Protein AF-A0A3D3SWW5-F1 (afdb_monomer)

Nearest PDB structures (foldseek):
  6lfn-assembly1_B  TM=5.064E-01  e=4.918E-03  Landoltia punctata
  3tml-assembly2_A  TM=5.026E-01  e=3.805E-01  Burkholderia cenocepacia J2315
  3tml-assembly1_B  TM=3.892E-01  e=3.150E-01  Burkholderia cenocepacia J2315
  6mdy-assembly1_C  TM=3.440E-01  e=1.183E+00  Legionella pneumophila subsp. pneumophila str. Philadelphia 1
  6mdy-assembly1_B  TM=3.380E-01  e=1.183E+00  Legionella pneumophila subsp. pneumophila str. Philadelphia 1

Structure (mmCIF, N/CA/C/O backbone):
data_AF-A0A3D3SWW5-F1
#
_entry.id   AF-A0A3D3SWW5-F1
#
loop_
_atom_site.group_PDB
_atom_site.id
_atom_site.type_symbol
_atom_site.label_atom_id
_atom_site.label_alt_id
_atom_site.label_comp_id
_atom_site.label_asym_id
_atom_site.label_entity_id
_atom_site.label_seq_id
_atom_site.pdbx_PDB_ins_code
_atom_site.Cartn_x
_atom_site.Cartn_y
_atom_site.Cartn_z
_atom_site.occupancy
_atom_site.B_iso_or_equiv
_atom_site.auth_seq_id
_atom_site.auth_comp_id
_atom_site.auth_asym_id
_atom_site.auth_atom_id
_atom_site.pdbx_PDB_model_num
ATOM 1 N N . MET A 1 1 ? -35.417 1.350 24.828 1.00 40.00 1 MET A N 1
ATOM 2 C CA . MET A 1 1 ? -34.754 0.360 23.954 1.00 40.00 1 MET A CA 1
ATOM 3 C C . MET A 1 1 ? -35.122 0.712 22.522 1.00 40.00 1 MET A C 1
ATOM 5 O O . MET A 1 1 ? -36.227 0.400 22.103 1.00 40.00 1 MET A O 1
ATOM 9 N N . GLY A 1 2 ? -34.284 1.490 21.835 1.00 39.94 2 GLY A N 1
ATOM 10 C CA . GLY A 1 2 ? -34.485 1.784 20.411 1.00 39.94 2 GLY A CA 1
ATOM 11 C C . GLY A 1 2 ? -33.914 0.637 19.573 1.00 39.94 2 GLY A C 1
ATOM 12 O O . GLY A 1 2 ? -32.873 0.103 19.964 1.00 39.94 2 GLY A O 1
ATOM 13 N N . PRO A 1 3 ? -34.569 0.210 18.483 1.00 42.53 3 PRO A N 1
ATOM 14 C CA . PRO A 1 3 ? -34.030 -0.848 17.645 1.00 42.53 3 PRO A CA 1
ATOM 15 C C . PRO A 1 3 ? -32.796 -0.330 16.899 1.00 42.53 3 PRO A C 1
ATOM 17 O O . PRO A 1 3 ? -32.800 0.768 16.341 1.00 42.53 3 PRO A O 1
ATOM 20 N N . ALA A 1 4 ? -31.730 -1.126 16.932 1.00 39.00 4 ALA A N 1
ATOM 21 C CA . ALA A 1 4 ? -30.516 -0.895 16.168 1.00 39.00 4 ALA A CA 1
ATOM 22 C C . ALA A 1 4 ? -30.825 -0.924 14.662 1.00 39.00 4 ALA A C 1
ATOM 24 O O . ALA A 1 4 ? -31.557 -1.786 14.178 1.00 39.00 4 ALA A O 1
ATOM 25 N N . SER A 1 5 ? -30.261 0.043 13.943 1.00 34.81 5 SER A N 1
ATOM 26 C CA . SER A 1 5 ? -30.364 0.193 12.492 1.00 34.81 5 SER A CA 1
ATOM 27 C C . SER A 1 5 ? -29.671 -0.977 11.769 1.00 34.81 5 SER A C 1
ATOM 29 O O . SER A 1 5 ? -28.502 -1.236 12.068 1.00 34.81 5 SER A O 1
ATOM 31 N N . PRO A 1 6 ? -30.315 -1.678 10.816 1.00 43.16 6 PRO A N 1
ATOM 32 C CA . PRO A 1 6 ? -29.655 -2.679 9.993 1.00 43.16 6 PRO A CA 1
ATOM 33 C C . PRO A 1 6 ? -29.254 -2.041 8.658 1.00 43.16 6 PRO A C 1
ATOM 35 O O . PRO A 1 6 ? -30.085 -1.866 7.772 1.00 43.16 6 PRO A O 1
ATOM 38 N N . ALA A 1 7 ? -27.985 -1.674 8.498 1.00 38.72 7 ALA A N 1
ATOM 39 C CA . ALA A 1 7 ? -27.478 -1.196 7.211 1.00 38.72 7 ALA A CA 1
ATOM 40 C C . ALA A 1 7 ? -26.009 -1.577 7.007 1.00 38.72 7 ALA A C 1
ATOM 42 O O . ALA A 1 7 ? -25.158 -0.712 6.880 1.00 38.72 7 ALA A O 1
ATOM 43 N N . HIS A 1 8 ? -25.711 -2.876 6.992 1.00 40.69 8 HIS A N 1
ATOM 44 C CA . HIS A 1 8 ? -24.477 -3.412 6.403 1.00 40.69 8 HIS A CA 1
ATOM 45 C C . HIS A 1 8 ? -24.695 -4.867 5.964 1.00 40.69 8 HIS A C 1
ATOM 47 O O . HIS A 1 8 ? -23.977 -5.766 6.385 1.00 40.69 8 HIS A O 1
ATOM 53 N N . GLN A 1 9 ? -25.712 -5.121 5.139 1.00 37.72 9 GLN A N 1
ATOM 54 C CA . GLN A 1 9 ? -25.845 -6.401 4.442 1.00 37.72 9 GLN A CA 1
ATOM 55 C C . GLN A 1 9 ? -26.222 -6.169 2.975 1.00 37.72 9 GLN A C 1
ATOM 57 O O . GLN A 1 9 ? -27.156 -5.436 2.669 1.00 37.72 9 GLN A O 1
ATOM 62 N N . ASP A 1 10 ? -25.427 -6.811 2.119 1.00 42.28 10 ASP A N 1
ATOM 63 C CA . ASP A 1 10 ? -25.609 -7.078 0.692 1.00 42.28 10 ASP A CA 1
ATOM 64 C C . ASP A 1 10 ? -25.567 -5.915 -0.309 1.00 42.28 10 ASP A C 1
ATOM 66 O O . ASP A 1 10 ? -26.578 -5.403 -0.779 1.00 42.28 10 ASP A O 1
ATOM 70 N N . MET A 1 11 ? -24.345 -5.613 -0.770 1.00 35.59 11 MET A N 1
ATOM 71 C CA . MET A 1 11 ? -24.090 -4.880 -2.024 1.00 35.59 11 MET A CA 1
ATOM 72 C C . MET A 1 11 ? -23.221 -5.666 -3.031 1.00 35.59 11 MET A C 1
ATOM 74 O O . MET A 1 11 ? -22.794 -5.123 -4.046 1.00 35.59 11 MET A O 1
ATOM 78 N N . HIS A 1 12 ? -22.961 -6.958 -2.795 1.00 38.88 12 HIS A N 1
ATOM 79 C CA . HIS A 1 12 ? -22.055 -7.781 -3.617 1.00 38.88 12 HIS A CA 1
ATOM 80 C C . HIS A 1 12 ? -22.701 -8.446 -4.848 1.00 38.88 12 HIS A C 1
ATOM 82 O O . HIS A 1 12 ? -22.186 -9.442 -5.353 1.00 38.88 12 HIS A O 1
ATOM 88 N N . GLN A 1 13 ? -23.795 -7.904 -5.383 1.00 34.44 13 GLN A N 1
ATOM 89 C CA . GLN A 1 13 ? -24.379 -8.402 -6.632 1.00 34.44 13 GLN A CA 1
ATOM 90 C C . GLN A 1 13 ? -23.955 -7.511 -7.810 1.00 34.44 13 GLN A C 1
ATOM 92 O O . GLN A 1 13 ? -24.542 -6.465 -8.062 1.00 34.44 13 GLN A O 1
ATOM 97 N N . GLY A 1 14 ? -22.899 -7.936 -8.522 1.00 38.03 14 GLY A N 1
ATOM 98 C CA . GLY A 1 14 ? -22.507 -7.407 -9.842 1.00 38.03 14 GLY A CA 1
ATOM 99 C C . GLY A 1 14 ? -21.192 -6.615 -9.932 1.00 38.03 14 GLY A C 1
ATOM 100 O O . GLY A 1 14 ? -20.853 -6.127 -11.009 1.00 38.03 14 GLY A O 1
ATOM 101 N N . LEU A 1 15 ? -20.430 -6.473 -8.844 1.00 47.97 15 LEU A N 1
ATOM 102 C CA . LEU A 1 15 ? -19.232 -5.624 -8.822 1.00 47.97 15 LEU A CA 1
ATOM 103 C C . LEU A 1 15 ? -18.035 -6.282 -9.532 1.00 47.97 15 LEU A C 1
ATOM 105 O O . LEU A 1 15 ? -17.547 -7.340 -9.138 1.00 47.97 15 LEU A O 1
ATOM 109 N N . LYS A 1 16 ? -17.527 -5.612 -10.572 1.00 72.88 16 LYS A N 1
ATOM 110 C CA . LYS A 1 16 ? -16.227 -5.895 -11.200 1.00 72.88 16 LYS A CA 1
ATOM 111 C C . LYS A 1 16 ? -15.137 -5.880 -10.115 1.00 72.88 16 LYS A C 1
ATOM 113 O O . LYS A 1 16 ? -15.114 -4.947 -9.320 1.00 72.88 16 LYS A O 1
ATOM 118 N N . ALA A 1 17 ? -14.237 -6.871 -10.109 1.00 84.81 17 ALA A N 1
ATOM 119 C CA . ALA A 1 17 ? -13.145 -7.007 -9.129 1.00 84.81 17 ALA A CA 1
ATOM 120 C C . ALA A 1 17 ? -12.472 -5.655 -8.804 1.00 84.81 17 ALA A C 1
ATOM 122 O O . ALA A 1 17 ? -12.085 -4.966 -9.763 1.00 84.81 17 ALA A O 1
ATOM 123 N N . PRO A 1 18 ? -12.340 -5.264 -7.518 1.00 92.06 18 PRO A N 1
ATOM 124 C CA . PRO A 1 18 ? -11.814 -3.953 -7.153 1.00 92.06 18 PRO A CA 1
ATOM 125 C C . PRO A 1 18 ? -10.358 -3.819 -7.596 1.00 92.06 18 PRO A C 1
ATOM 127 O O . PRO A 1 18 ? -9.579 -4.766 -7.467 1.00 92.06 18 PRO A O 1
ATOM 130 N N . LEU A 1 19 ? -9.995 -2.653 -8.124 1.00 92.75 19 LEU A N 1
ATOM 131 C CA . LEU A 1 19 ? -8.623 -2.308 -8.468 1.00 92.75 19 LEU A CA 1
ATOM 132 C C . LEU A 1 19 ? -7.952 -1.625 -7.274 1.00 92.75 19 LEU A C 1
ATOM 134 O O . LEU A 1 19 ? -8.283 -0.491 -6.924 1.00 92.75 19 LEU A O 1
ATOM 138 N N . VAL A 1 20 ? -6.978 -2.313 -6.684 1.00 96.12 20 VAL A N 1
ATOM 139 C CA . VAL A 1 20 ? -6.147 -1.810 -5.589 1.00 96.12 20 VAL A CA 1
ATOM 140 C C . VAL A 1 20 ? -4.765 -1.451 -6.120 1.00 96.12 20 VAL A C 1
ATOM 142 O O . VAL A 1 20 ? -4.066 -2.281 -6.706 1.00 96.12 20 VAL A O 1
ATOM 145 N N . LEU A 1 21 ? -4.354 -0.214 -5.884 1.00 96.38 21 LEU A N 1
ATOM 146 C CA . LEU A 1 21 ? -2.991 0.240 -6.111 1.00 96.38 21 LEU A CA 1
ATOM 147 C C . LEU A 1 21 ? -2.223 0.163 -4.792 1.00 96.38 21 LEU A C 1
ATOM 149 O O . LEU A 1 21 ? -2.722 0.611 -3.763 1.00 96.38 21 LEU A O 1
ATOM 153 N N . ILE A 1 22 ? -1.013 -0.383 -4.818 1.00 97.25 22 ILE A N 1
ATOM 154 C CA . ILE A 1 22 ? -0.090 -0.371 -3.680 1.00 97.25 22 ILE A CA 1
ATOM 155 C C . ILE A 1 22 ? 1.125 0.430 -4.104 1.00 97.25 22 ILE A C 1
ATOM 157 O O . ILE A 1 22 ? 1.912 -0.035 -4.920 1.00 97.25 22 ILE A O 1
ATOM 161 N N . ALA A 1 23 ? 1.284 1.631 -3.574 1.00 97.19 23 ALA A N 1
ATOM 162 C CA . ALA A 1 23 ? 2.508 2.378 -3.768 1.00 97.19 23 ALA A CA 1
ATOM 163 C C . ALA A 1 23 ? 3.576 1.869 -2.804 1.00 97.19 23 ALA A C 1
ATOM 165 O O . ALA A 1 23 ? 3.351 1.765 -1.599 1.00 97.19 23 ALA A O 1
ATOM 166 N N . CYS A 1 24 ? 4.729 1.528 -3.361 1.00 96.19 24 CYS A N 1
ATOM 167 C CA . CYS A 1 24 ? 5.828 0.901 -2.661 1.00 96.19 24 CYS A CA 1
ATOM 168 C C . CYS A 1 24 ? 7.119 1.635 -3.003 1.00 96.19 24 CYS A C 1
ATOM 170 O O . CYS A 1 24 ? 7.536 1.696 -4.160 1.00 96.19 24 CYS A O 1
ATOM 172 N N . ARG A 1 25 ? 7.789 2.126 -1.969 1.00 92.75 25 ARG A N 1
ATOM 173 C CA . ARG A 1 25 ? 9.173 2.579 -2.039 1.00 92.75 25 ARG A CA 1
ATOM 174 C C . ARG A 1 25 ? 9.989 1.703 -1.109 1.00 92.75 25 ARG A C 1
ATOM 176 O O . ARG A 1 25 ? 9.526 1.372 -0.026 1.00 92.75 25 ARG A O 1
ATOM 183 N N . SER A 1 26 ? 11.180 1.318 -1.542 1.00 86.06 26 SER A N 1
ATOM 184 C CA . SER A 1 26 ? 12.104 0.554 -0.709 1.00 86.06 26 SER A CA 1
ATOM 185 C C . SER A 1 26 ? 13.223 1.484 -0.262 1.00 86.06 26 SER A C 1
ATOM 187 O O . SER A 1 26 ? 13.909 2.050 -1.110 1.00 86.06 26 SER A O 1
ATOM 189 N N . VAL A 1 27 ? 13.414 1.655 1.049 1.00 77.75 27 VAL A N 1
ATOM 190 C CA . VAL A 1 27 ? 14.547 2.443 1.564 1.00 77.75 27 VAL A CA 1
ATOM 191 C C . VAL A 1 27 ? 15.800 1.569 1.571 1.00 77.75 27 VAL A C 1
ATOM 193 O O . VAL A 1 27 ? 16.690 1.806 0.756 1.00 77.75 27 VAL A O 1
ATOM 196 N N . ASP A 1 28 ? 15.815 0.477 2.347 1.00 69.69 28 ASP A N 1
ATOM 197 C CA . ASP A 1 28 ? 16.920 -0.492 2.377 1.00 69.69 28 ASP A CA 1
ATOM 198 C C . ASP A 1 28 ? 16.444 -1.949 2.510 1.00 69.69 28 ASP A C 1
ATOM 200 O O . ASP A 1 28 ? 15.464 -2.257 3.188 1.00 69.69 28 ASP A O 1
ATOM 204 N N . PHE A 1 29 ? 17.166 -2.859 1.845 1.00 85.69 29 PHE A N 1
ATOM 205 C CA . PHE A 1 29 ? 16.855 -4.293 1.734 1.00 85.69 29 PHE A CA 1
ATOM 206 C C . PHE A 1 29 ? 15.447 -4.595 1.182 1.00 85.69 29 PHE A C 1
ATOM 208 O O . PHE A 1 29 ? 14.791 -3.758 0.576 1.00 85.69 29 PHE A O 1
ATOM 215 N N . PHE A 1 30 ? 14.990 -5.836 1.345 1.00 90.00 30 PHE A N 1
ATOM 216 C CA . PHE A 1 30 ? 13.771 -6.355 0.720 1.00 90.00 30 PHE A CA 1
ATOM 217 C C . PHE A 1 30 ? 12.495 -6.107 1.535 1.00 90.00 30 PHE A C 1
ATOM 219 O O . PHE A 1 30 ? 11.419 -6.436 1.049 1.00 90.00 30 PHE A O 1
ATOM 226 N N . GLY A 1 31 ? 12.599 -5.593 2.767 1.00 91.25 31 GLY A N 1
ATOM 227 C CA . GLY A 1 31 ? 11.515 -5.595 3.759 1.00 91.25 31 GLY A CA 1
ATOM 228 C C . GLY A 1 31 ? 10.218 -4.979 3.240 1.00 91.25 31 GLY A C 1
ATOM 229 O O . GLY A 1 31 ? 9.211 -5.676 3.113 1.00 91.25 31 GLY A O 1
ATOM 230 N N . ASP A 1 32 ? 10.271 -3.705 2.864 1.00 94.19 32 ASP A N 1
ATOM 231 C CA . ASP A 1 32 ? 9.105 -2.937 2.416 1.00 94.19 32 ASP A CA 1
ATOM 232 C C . ASP A 1 32 ? 8.449 -3.565 1.180 1.00 94.19 32 ASP A C 1
ATOM 234 O O . ASP A 1 32 ? 7.237 -3.807 1.141 1.00 94.19 32 ASP A O 1
ATOM 238 N N . ALA A 1 33 ? 9.276 -3.921 0.192 1.00 94.56 33 ALA A N 1
ATOM 239 C CA . ALA A 1 33 ? 8.838 -4.588 -1.028 1.00 94.56 33 ALA A CA 1
ATOM 240 C C . ALA A 1 33 ? 8.204 -5.958 -0.735 1.00 94.56 33 ALA A C 1
ATOM 242 O O . ALA A 1 33 ? 7.196 -6.319 -1.343 1.00 94.56 33 ALA A O 1
ATOM 243 N N . ALA A 1 34 ? 8.751 -6.719 0.216 1.00 93.75 34 ALA A N 1
ATOM 244 C CA . ALA A 1 34 ? 8.245 -8.035 0.591 1.00 93.75 34 ALA A CA 1
ATOM 245 C C . ALA A 1 34 ? 6.896 -7.939 1.314 1.00 93.75 34 ALA A C 1
ATOM 247 O O . ALA A 1 34 ? 6.013 -8.767 1.070 1.00 93.75 34 ALA A O 1
ATOM 248 N N . VAL A 1 35 ? 6.709 -6.926 2.169 1.00 94.88 35 VAL A N 1
ATOM 249 C CA . VAL A 1 35 ? 5.412 -6.655 2.803 1.00 94.88 35 VAL A CA 1
ATOM 250 C C . VAL A 1 35 ? 4.376 -6.283 1.745 1.00 94.88 35 VAL A C 1
ATOM 252 O O . VAL A 1 35 ? 3.306 -6.894 1.712 1.00 94.88 35 VAL A O 1
ATOM 255 N N . CYS A 1 36 ? 4.706 -5.361 0.835 1.00 95.56 36 CYS A N 1
ATOM 256 C CA . CYS A 1 36 ? 3.812 -4.954 -0.251 1.00 95.56 36 CYS A CA 1
ATOM 257 C C . CYS A 1 36 ? 3.430 -6.134 -1.152 1.00 95.56 36 CYS A C 1
ATOM 259 O O . CYS A 1 36 ? 2.255 -6.318 -1.464 1.00 95.56 36 CYS A O 1
ATOM 261 N N . LEU A 1 37 ? 4.397 -6.984 -1.512 1.00 94.31 37 LEU A N 1
ATOM 262 C CA . LEU A 1 37 ? 4.159 -8.194 -2.298 1.00 94.31 37 LEU A CA 1
ATOM 263 C C . LEU A 1 37 ? 3.224 -9.173 -1.582 1.00 94.31 37 LEU A C 1
ATOM 265 O O . LEU A 1 37 ? 2.276 -9.684 -2.180 1.00 94.31 37 LEU A O 1
ATOM 269 N N . ARG A 1 38 ? 3.461 -9.430 -0.292 1.00 94.44 38 ARG A N 1
ATOM 270 C CA . ARG A 1 38 ? 2.627 -10.352 0.487 1.00 94.44 38 ARG A CA 1
ATOM 271 C C . ARG A 1 38 ? 1.202 -9.826 0.646 1.00 94.44 38 ARG A C 1
ATOM 273 O O . ARG A 1 38 ? 0.250 -10.597 0.527 1.00 94.44 38 ARG A O 1
ATOM 280 N N . LEU A 1 39 ? 1.054 -8.524 0.884 1.00 95.19 39 LEU A N 1
ATOM 281 C CA . LEU A 1 39 ? -0.245 -7.860 0.926 1.00 95.19 39 LEU A CA 1
ATOM 282 C C . LEU A 1 39 ? -0.967 -7.990 -0.420 1.00 95.19 39 LEU A C 1
ATOM 284 O O . LEU A 1 39 ? -2.125 -8.404 -0.458 1.00 95.19 39 LEU A O 1
ATOM 288 N N . ALA A 1 40 ? -0.260 -7.728 -1.521 1.00 94.62 40 ALA A N 1
ATOM 289 C CA . ALA A 1 40 ? -0.793 -7.838 -2.872 1.00 94.62 40 ALA A CA 1
ATOM 290 C C . ALA A 1 40 ? -1.324 -9.245 -3.176 1.00 94.62 40 ALA A C 1
ATOM 292 O O . ALA A 1 40 ? -2.459 -9.402 -3.622 1.00 94.62 40 ALA A O 1
ATOM 293 N N . GLN A 1 41 ? -0.542 -10.281 -2.867 1.00 92.31 41 GLN A N 1
ATOM 294 C CA . GLN A 1 41 ? -0.952 -11.676 -3.037 1.00 92.31 41 GLN A CA 1
ATOM 295 C C . GLN A 1 41 ? -2.192 -12.017 -2.198 1.00 92.31 41 GLN A C 1
ATOM 297 O O . GLN A 1 41 ? -3.105 -12.686 -2.683 1.00 92.31 41 GLN A O 1
ATOM 302 N N . GLY A 1 42 ? -2.258 -11.532 -0.954 1.00 92.00 42 GLY A N 1
ATOM 303 C CA . GLY A 1 42 ? -3.413 -11.732 -0.079 1.00 92.00 42 GLY A CA 1
ATOM 304 C C . GLY A 1 42 ? -4.694 -11.063 -0.589 1.00 92.00 42 GLY A C 1
ATOM 305 O O . GLY A 1 42 ? -5.780 -11.624 -0.420 1.00 92.00 42 GLY A O 1
ATOM 306 N N . LEU A 1 43 ? -4.579 -9.894 -1.220 1.00 93.88 43 LEU A N 1
ATOM 307 C CA . LEU A 1 43 ? -5.697 -9.182 -1.844 1.00 93.88 43 LEU A CA 1
ATOM 308 C C . LEU A 1 43 ? -6.155 -9.864 -3.139 1.00 93.88 43 LEU A C 1
ATOM 310 O O . LEU A 1 43 ? -7.355 -10.046 -3.340 1.00 93.88 43 LEU A O 1
ATOM 314 N N . VAL A 1 44 ? -5.220 -10.325 -3.975 1.00 92.31 44 VAL A N 1
ATOM 315 C CA . VAL A 1 44 ? -5.538 -11.119 -5.174 1.00 92.31 44 VAL A CA 1
ATOM 316 C C . VAL A 1 44 ? -6.260 -12.412 -4.813 1.00 92.31 44 VAL A C 1
ATOM 318 O O . VAL A 1 44 ? -7.270 -12.742 -5.428 1.00 92.31 44 VAL A O 1
ATOM 321 N N . ALA A 1 45 ? -5.815 -13.107 -3.763 1.00 89.56 45 ALA A N 1
ATOM 322 C CA . ALA A 1 45 ? -6.492 -14.302 -3.260 1.00 89.56 45 ALA A CA 1
ATOM 323 C C . ALA A 1 45 ? -7.937 -14.032 -2.786 1.00 89.56 45 ALA A C 1
ATOM 325 O O . ALA A 1 45 ? -8.729 -14.963 -2.678 1.00 89.56 45 ALA A O 1
ATOM 326 N N . ARG A 1 46 ? -8.289 -12.767 -2.518 1.00 91.12 46 ARG A N 1
ATOM 327 C CA . ARG A 1 46 ? -9.641 -12.305 -2.158 1.00 91.12 46 ARG A CA 1
ATOM 328 C C . ARG A 1 46 ? -10.404 -11.693 -3.340 1.00 91.12 46 ARG A C 1
ATOM 330 O O . ARG A 1 46 ? -11.464 -11.111 -3.141 1.00 91.12 46 ARG A O 1
ATOM 337 N N . GLY A 1 47 ? -9.888 -11.832 -4.561 1.00 91.19 47 GLY A N 1
ATOM 338 C CA . GLY A 1 47 ? -10.561 -11.411 -5.790 1.00 91.19 47 GLY A CA 1
ATOM 339 C C . GLY A 1 47 ? -10.294 -9.969 -6.221 1.00 91.19 47 GLY A C 1
ATOM 340 O O . GLY A 1 47 ? -10.979 -9.483 -7.118 1.00 91.19 47 GLY A O 1
ATOM 341 N N . ALA A 1 48 ? -9.321 -9.274 -5.624 1.00 92.62 48 ALA A N 1
ATOM 342 C CA . ALA A 1 48 ? -8.904 -7.955 -6.097 1.00 92.62 48 ALA A CA 1
ATOM 343 C C . ALA A 1 48 ? -7.981 -8.051 -7.325 1.00 92.62 48 ALA A C 1
ATOM 345 O O . ALA A 1 48 ? -7.220 -9.006 -7.484 1.00 92.62 48 ALA A O 1
ATOM 346 N N . GLN A 1 49 ? -8.000 -7.018 -8.165 1.00 92.06 49 GLN A N 1
ATOM 347 C CA . GLN A 1 49 ? -6.921 -6.735 -9.110 1.00 92.06 49 GLN A CA 1
ATOM 348 C C . GLN A 1 49 ? -5.928 -5.808 -8.416 1.00 92.06 49 GLN A C 1
ATOM 350 O O . GLN A 1 49 ? -6.320 -4.758 -7.917 1.00 92.06 49 GLN A O 1
ATOM 355 N N . VAL A 1 50 ? -4.652 -6.177 -8.374 1.00 93.19 50 VAL A N 1
ATOM 356 C CA . VAL A 1 50 ? -3.629 -5.428 -7.641 1.00 93.19 50 VAL A CA 1
ATOM 357 C C . VAL A 1 50 ? -2.523 -4.958 -8.570 1.00 93.19 50 VAL A C 1
ATOM 359 O O . VAL A 1 50 ? -2.016 -5.716 -9.401 1.00 93.19 50 VAL A O 1
ATOM 362 N N . ARG A 1 51 ? -2.128 -3.696 -8.423 1.00 92.94 51 ARG A N 1
ATOM 363 C CA . ARG A 1 51 ? -0.974 -3.117 -9.112 1.00 92.94 51 ARG A CA 1
ATOM 364 C C . ARG A 1 51 ? -0.043 -2.503 -8.085 1.00 92.94 51 ARG A C 1
ATOM 366 O O . ARG A 1 51 ? -0.473 -1.652 -7.312 1.00 92.94 51 ARG A O 1
ATOM 373 N N . ILE A 1 52 ? 1.213 -2.939 -8.065 1.00 94.88 52 ILE A N 1
ATOM 374 C CA . ILE A 1 52 ? 2.227 -2.313 -7.214 1.00 94.88 52 ILE A CA 1
ATOM 375 C C . ILE A 1 52 ? 2.906 -1.208 -8.018 1.00 94.88 52 ILE A C 1
ATOM 377 O O . ILE A 1 52 ? 3.496 -1.485 -9.059 1.00 94.88 52 ILE A O 1
ATOM 381 N N . LEU A 1 53 ? 2.806 0.030 -7.543 1.00 94.69 53 LEU A N 1
ATOM 382 C CA . LEU A 1 53 ? 3.505 1.187 -8.091 1.00 94.69 53 LEU A CA 1
ATOM 383 C C . LEU A 1 53 ? 4.838 1.292 -7.355 1.00 94.69 53 LEU A C 1
ATOM 385 O O . LEU A 1 53 ? 4.866 1.636 -6.175 1.00 94.69 53 LEU A O 1
ATOM 389 N N . ALA A 1 54 ? 5.923 0.926 -8.019 1.00 94.19 54 ALA A N 1
ATOM 390 C CA . ALA A 1 54 ? 7.225 0.756 -7.396 1.00 94.19 54 ALA A CA 1
ATOM 391 C C . ALA A 1 54 ? 8.203 1.853 -7.823 1.00 94.19 54 ALA A C 1
ATOM 393 O O . ALA A 1 54 ? 8.244 2.243 -8.993 1.00 94.19 54 ALA A O 1
ATOM 394 N N . ASP A 1 55 ? 9.024 2.320 -6.884 1.00 93.56 55 ASP A N 1
ATOM 395 C CA . ASP A 1 55 ? 10.253 3.032 -7.231 1.00 93.56 55 ASP A CA 1
ATOM 396 C C . ASP A 1 55 ? 11.271 2.053 -7.860 1.00 93.56 55 ASP A C 1
ATOM 398 O O . ASP A 1 55 ? 11.102 0.830 -7.751 1.00 93.56 55 ASP A O 1
ATOM 402 N N . PRO A 1 56 ? 12.338 2.538 -8.523 1.00 92.06 56 PRO A N 1
ATOM 403 C CA . PRO A 1 56 ? 13.287 1.658 -9.209 1.00 92.06 56 PRO A CA 1
ATOM 404 C C . PRO A 1 56 ? 13.887 0.573 -8.304 1.00 92.06 56 PRO A C 1
ATOM 406 O O . PRO A 1 56 ? 14.098 -0.563 -8.736 1.00 92.06 56 PRO A O 1
ATOM 409 N N . ARG A 1 57 ? 14.124 0.895 -7.025 1.00 93.31 57 ARG A N 1
ATOM 410 C CA . ARG A 1 57 ? 14.677 -0.054 -6.054 1.00 93.31 57 ARG A CA 1
ATOM 411 C C . ARG A 1 57 ? 13.657 -1.117 -5.645 1.00 93.31 57 ARG A C 1
ATOM 413 O O . ARG A 1 57 ? 13.974 -2.304 -5.712 1.00 93.31 57 ARG A O 1
ATOM 420 N N . ALA A 1 58 ? 12.442 -0.731 -5.250 1.00 93.94 58 ALA A N 1
ATOM 421 C CA . ALA A 1 58 ? 11.388 -1.688 -4.928 1.00 93.94 58 ALA A CA 1
ATOM 422 C C . ALA A 1 58 ? 11.082 -2.591 -6.124 1.00 93.94 58 ALA A C 1
ATOM 424 O O . ALA A 1 58 ? 10.898 -3.793 -5.941 1.00 93.94 58 ALA A O 1
ATOM 425 N N . LEU A 1 59 ? 11.088 -2.046 -7.344 1.00 92.62 59 LEU A N 1
ATOM 426 C CA . LEU A 1 59 ? 10.853 -2.821 -8.557 1.00 92.62 59 LEU A CA 1
ATOM 427 C C . LEU A 1 59 ? 11.894 -3.936 -8.720 1.00 92.62 59 LEU A C 1
ATOM 429 O O . LEU A 1 59 ? 11.515 -5.087 -8.934 1.00 92.62 59 LEU A O 1
ATOM 433 N N . ALA A 1 60 ? 13.182 -3.631 -8.536 1.00 92.25 60 ALA A N 1
ATOM 434 C CA . ALA A 1 60 ? 14.248 -4.631 -8.589 1.00 92.25 60 ALA A CA 1
ATOM 435 C C . ALA A 1 60 ? 14.076 -5.725 -7.515 1.00 92.25 60 ALA A C 1
ATOM 437 O O . ALA A 1 60 ? 14.222 -6.916 -7.801 1.00 92.25 60 ALA A O 1
ATOM 438 N N . HIS A 1 61 ? 13.706 -5.348 -6.285 1.00 93.88 61 HIS A N 1
ATOM 439 C CA . HIS A 1 61 ? 13.427 -6.311 -5.214 1.00 93.88 61 HIS A CA 1
ATOM 440 C C . HIS A 1 61 ? 12.223 -7.207 -5.539 1.00 93.88 61 HIS A C 1
ATOM 442 O O . HIS A 1 61 ? 12.293 -8.424 -5.361 1.00 93.88 61 HIS A O 1
ATOM 448 N N . LEU A 1 62 ? 11.132 -6.632 -6.047 1.00 93.06 62 LEU A N 1
ATOM 449 C CA . LEU A 1 62 ? 9.926 -7.365 -6.440 1.00 93.06 62 LEU A CA 1
ATOM 450 C C . LEU A 1 62 ? 10.207 -8.349 -7.578 1.00 93.06 62 LEU A C 1
ATOM 452 O O . LEU A 1 62 ? 9.789 -9.503 -7.500 1.00 93.06 62 LEU A O 1
ATOM 456 N N . GLN A 1 63 ? 10.958 -7.924 -8.595 1.00 90.69 63 GLN A N 1
ATOM 457 C CA . GLN A 1 63 ? 11.380 -8.782 -9.705 1.00 90.69 63 GLN A CA 1
ATOM 458 C C . GLN A 1 63 ? 12.279 -9.928 -9.229 1.00 90.69 63 GLN A C 1
ATOM 460 O O . GLN A 1 63 ? 12.157 -11.046 -9.722 1.00 90.69 63 GLN A O 1
ATOM 465 N N . SER A 1 64 ? 13.140 -9.685 -8.237 1.00 91.62 64 SER A N 1
ATOM 466 C CA . SER A 1 64 ? 13.967 -10.731 -7.629 1.00 91.62 64 SER A CA 1
ATOM 467 C C . SER A 1 64 ? 13.141 -11.744 -6.823 1.00 91.62 64 SER A C 1
ATOM 469 O O . SER A 1 64 ? 13.368 -12.947 -6.942 1.00 91.62 64 SER A O 1
ATOM 471 N N . MET A 1 65 ? 12.174 -11.284 -6.022 1.00 91.06 65 MET A N 1
ATOM 472 C CA . MET A 1 65 ? 11.369 -12.152 -5.149 1.00 91.06 65 MET A CA 1
ATOM 473 C C . MET A 1 65 ? 10.248 -12.894 -5.882 1.00 91.06 65 MET A C 1
ATOM 475 O O . MET A 1 65 ? 9.886 -14.005 -5.497 1.00 91.06 65 MET A O 1
ATOM 479 N N . ALA A 1 66 ? 9.664 -12.278 -6.907 1.00 89.25 66 ALA A N 1
ATOM 480 C CA . ALA A 1 66 ? 8.516 -12.803 -7.634 1.00 89.25 66 ALA A CA 1
ATOM 481 C C . ALA A 1 66 ? 8.626 -12.490 -9.138 1.00 89.25 66 ALA A C 1
ATOM 483 O O . ALA A 1 66 ? 7.796 -11.749 -9.674 1.00 89.25 66 ALA A O 1
ATOM 484 N N . PRO A 1 67 ? 9.605 -13.095 -9.840 1.00 83.88 67 PRO A N 1
ATOM 485 C CA . PRO A 1 67 ? 9.872 -12.833 -11.259 1.00 83.88 67 PRO A CA 1
ATOM 486 C C . PRO A 1 67 ? 8.715 -13.231 -12.187 1.00 83.88 67 PRO A C 1
ATOM 488 O O . PRO A 1 67 ? 8.617 -12.728 -13.300 1.00 83.88 67 PRO A O 1
ATOM 491 N N . ALA A 1 68 ? 7.832 -14.132 -11.741 1.00 77.38 68 ALA A N 1
ATOM 492 C CA . ALA A 1 68 ? 6.660 -14.566 -12.503 1.00 77.38 68 ALA A CA 1
ATOM 493 C C . ALA A 1 68 ? 5.524 -13.526 -12.537 1.00 77.38 68 ALA A C 1
ATOM 495 O O . ALA A 1 68 ? 4.609 -13.647 -13.348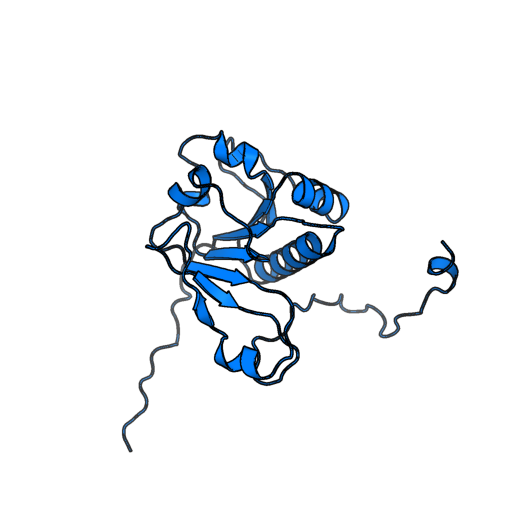 1.00 77.38 68 ALA A O 1
ATOM 496 N N . CYS A 1 69 ? 5.553 -12.521 -11.656 1.00 76.00 69 CYS A N 1
ATOM 497 C CA . CYS A 1 69 ? 4.624 -11.401 -11.733 1.00 76.00 69 CYS A CA 1
ATOM 498 C C . CYS A 1 69 ? 5.145 -10.448 -12.808 1.00 76.00 69 CYS A C 1
ATOM 500 O O . CYS A 1 69 ? 6.164 -9.783 -12.621 1.00 76.00 69 CYS A O 1
ATOM 502 N N . ALA A 1 70 ? 4.481 -10.451 -13.961 1.00 63.53 70 ALA A N 1
ATOM 503 C CA . ALA A 1 70 ? 4.916 -9.679 -15.109 1.00 63.53 70 ALA A CA 1
ATOM 504 C C . ALA A 1 70 ? 4.929 -8.173 -14.795 1.00 63.53 70 ALA A C 1
ATOM 506 O O . ALA A 1 70 ? 4.001 -7.625 -14.193 1.00 63.53 70 ALA A O 1
ATOM 507 N N . TRP A 1 71 ? 5.976 -7.496 -15.266 1.00 64.56 71 TRP A N 1
ATOM 508 C CA . TRP A 1 71 ? 5.858 -6.092 -15.630 1.00 64.56 71 TRP A CA 1
ATOM 509 C C . TRP A 1 71 ? 5.072 -6.058 -16.943 1.00 64.56 71 TRP A C 1
ATOM 511 O O . TRP A 1 71 ? 5.554 -6.527 -17.972 1.00 64.56 71 TRP A O 1
ATOM 521 N N . GLU A 1 72 ? 3.828 -5.591 -16.891 1.00 61.50 72 GLU A N 1
ATOM 522 C CA . GLU A 1 72 ? 3.019 -5.359 -18.087 1.00 61.50 72 GLU A CA 1
ATOM 523 C C . GLU A 1 72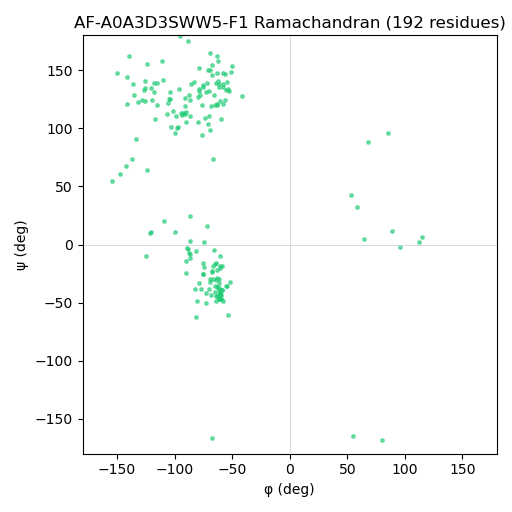 ? 3.107 -3.857 -18.406 1.00 61.50 72 GLU A C 1
ATOM 525 O O . GLU A 1 72 ? 2.586 -3.055 -17.616 1.00 61.50 72 GLU A O 1
ATOM 530 N N . PRO A 1 73 ? 3.774 -3.449 -19.509 1.00 56.50 73 PRO A N 1
ATOM 531 C CA . PRO A 1 73 ? 3.790 -2.052 -19.917 1.00 56.50 73 PRO A CA 1
ATOM 532 C C . PRO A 1 73 ? 2.350 -1.570 -20.127 1.00 56.50 73 PRO A C 1
ATOM 534 O O . PRO A 1 73 ? 1.519 -2.345 -20.605 1.00 56.50 73 PRO A O 1
ATOM 537 N N . PRO A 1 74 ? 2.024 -0.294 -19.869 1.00 59.25 74 PRO A N 1
ATOM 538 C CA . PRO A 1 74 ? 0.639 0.170 -19.976 1.00 59.25 74 PRO A CA 1
ATOM 539 C C . PRO A 1 74 ? 0.072 0.288 -21.404 1.00 59.25 74 PRO A C 1
ATOM 541 O O . PRO A 1 74 ? -0.946 0.953 -21.598 1.00 59.25 74 PRO A O 1
ATOM 544 N N . GLN A 1 75 ? 0.694 -0.321 -22.418 1.00 49.47 75 GLN A N 1
ATOM 545 C CA . GLN A 1 75 ? 0.241 -0.225 -23.806 1.00 49.47 75 GLN A CA 1
ATOM 546 C C . GLN A 1 75 ? -0.670 -1.397 -24.179 1.00 49.47 75 GLN A C 1
ATOM 548 O O . GLN A 1 75 ? -0.227 -2.535 -24.285 1.00 49.47 75 GLN A O 1
ATOM 553 N N . GLY A 1 76 ? -1.944 -1.091 -24.435 1.00 51.66 76 GLY A N 1
ATOM 554 C CA . GLY A 1 76 ? -2.943 -2.071 -24.862 1.00 51.66 76 GLY A CA 1
ATOM 555 C C . GLY A 1 76 ? -3.577 -2.766 -23.663 1.00 51.66 76 GLY A C 1
ATOM 556 O O . GLY A 1 76 ? -3.043 -3.715 -23.106 1.00 51.66 76 GLY A O 1
ATOM 557 N N . PHE A 1 77 ? -4.729 -2.247 -23.251 1.00 49.81 77 PHE A N 1
ATOM 558 C CA . PHE A 1 77 ? -5.444 -2.566 -22.018 1.00 49.81 77 PHE A CA 1
ATOM 559 C C . PHE A 1 77 ? -5.983 -4.008 -21.987 1.00 49.81 77 PHE A C 1
ATOM 561 O O . PHE A 1 77 ? -7.185 -4.236 -22.078 1.00 49.81 77 PHE A O 1
ATOM 568 N N . VAL A 1 78 ? -5.108 -4.993 -21.816 1.00 50.72 78 VAL A N 1
ATOM 569 C CA . VAL A 1 78 ? -5.480 -6.316 -21.313 1.00 50.72 78 VAL A CA 1
ATOM 570 C C . VAL A 1 78 ? -4.417 -6.720 -20.312 1.00 50.72 78 VAL A C 1
ATOM 572 O O . VAL A 1 78 ? -3.553 -7.544 -20.585 1.00 50.72 78 VAL A O 1
ATOM 575 N N . ALA A 1 79 ? -4.459 -6.095 -19.140 1.00 52.22 79 ALA A N 1
ATOM 576 C CA . ALA A 1 79 ? -3.649 -6.577 -18.045 1.00 52.22 79 ALA A CA 1
ATOM 577 C C . ALA A 1 79 ? -4.234 -7.928 -17.602 1.00 52.22 79 ALA A C 1
ATOM 579 O O . ALA A 1 79 ? -5.281 -7.974 -16.950 1.00 52.22 79 ALA A O 1
ATOM 580 N N . THR A 1 80 ? -3.637 -9.024 -18.073 1.00 59.66 80 THR A N 1
ATOM 581 C CA . THR A 1 80 ? -4.184 -10.383 -17.909 1.00 59.66 80 THR A CA 1
ATOM 582 C C . THR A 1 80 ? -3.981 -10.904 -16.493 1.00 59.66 80 THR A C 1
ATOM 584 O O . THR A 1 80 ? -4.746 -11.739 -16.009 1.00 59.66 80 THR A O 1
ATOM 587 N N . SER A 1 81 ? -2.965 -10.381 -15.810 1.00 76.75 81 SER A N 1
ATOM 588 C CA . SER A 1 81 ? -2.600 -10.798 -14.469 1.00 76.75 81 SER A CA 1
ATOM 589 C C . SER A 1 81 ? -3.402 -10.057 -13.391 1.00 76.75 81 SER A C 1
ATOM 591 O O . SER A 1 81 ? -3.625 -8.838 -13.416 1.00 76.75 81 SER A O 1
ATOM 593 N N . ALA A 1 82 ? -3.825 -10.812 -12.375 1.00 87.19 82 ALA A N 1
ATOM 594 C CA . ALA A 1 82 ? -4.439 -10.240 -11.182 1.00 87.19 82 ALA A CA 1
ATOM 595 C C . ALA A 1 82 ? -3.431 -9.425 -10.347 1.00 87.19 82 ALA A C 1
ATOM 597 O O . ALA A 1 82 ? -3.847 -8.516 -9.639 1.00 87.19 82 ALA A O 1
ATOM 598 N N . LEU A 1 83 ? -2.124 -9.683 -10.488 1.00 89.94 83 LEU A N 1
ATOM 599 C CA . LEU A 1 83 ? -1.023 -8.942 -9.867 1.00 89.94 83 LEU A CA 1
ATOM 600 C C . LEU A 1 83 ? 0.010 -8.535 -10.923 1.00 89.94 83 LEU A C 1
ATOM 602 O O . LEU A 1 83 ? 0.564 -9.410 -11.581 1.00 89.94 83 LEU A O 1
ATOM 606 N N . ALA A 1 84 ? 0.315 -7.239 -11.013 1.00 89.50 84 ALA A N 1
ATOM 607 C CA . ALA A 1 84 ? 1.417 -6.714 -11.823 1.00 89.50 84 ALA A CA 1
ATOM 608 C C . ALA A 1 84 ? 2.165 -5.589 -11.091 1.00 89.50 84 ALA A C 1
ATOM 610 O O . ALA A 1 84 ? 1.634 -4.990 -10.147 1.00 89.50 84 ALA A O 1
ATOM 611 N N . TYR A 1 85 ? 3.381 -5.286 -11.548 1.00 89.81 85 TYR A N 1
ATOM 612 C CA . TYR A 1 85 ? 4.203 -4.186 -11.034 1.00 89.81 85 TYR A CA 1
ATOM 613 C C . TYR A 1 85 ? 4.409 -3.124 -12.114 1.00 89.81 85 TYR A C 1
ATOM 615 O O . TYR A 1 85 ? 4.681 -3.465 -13.265 1.00 89.81 85 TYR A O 1
ATOM 623 N N . TRP A 1 86 ? 4.335 -1.851 -11.737 1.00 90.00 86 TRP A N 1
ATOM 624 C CA . TRP A 1 86 ? 4.586 -0.707 -12.612 1.00 90.00 86 TRP A CA 1
ATOM 625 C C . TRP A 1 86 ? 5.636 0.208 -11.992 1.00 90.00 86 TRP A C 1
ATOM 627 O O . TRP A 1 86 ? 5.553 0.524 -10.806 1.00 90.00 86 TRP A O 1
ATOM 637 N N . ALA A 1 87 ? 6.603 0.655 -12.792 1.00 90.62 87 ALA A N 1
ATOM 638 C CA . ALA A 1 87 ? 7.561 1.656 -12.345 1.00 90.62 87 ALA A CA 1
ATOM 639 C C . ALA A 1 87 ? 6.867 3.020 -12.262 1.00 90.62 87 ALA A C 1
ATOM 641 O O . ALA A 1 87 ? 6.199 3.436 -13.210 1.00 90.62 87 ALA A O 1
ATOM 642 N N . MET A 1 88 ? 7.027 3.732 -11.148 1.00 91.44 88 MET A N 1
ATOM 643 C CA . MET A 1 88 ? 6.455 5.074 -11.008 1.00 91.44 88 MET A CA 1
ATOM 644 C C . MET A 1 88 ? 7.032 6.055 -12.037 1.00 91.44 88 MET A C 1
ATOM 646 O O . MET A 1 88 ? 6.283 6.863 -12.580 1.00 91.44 88 MET A O 1
ATOM 650 N N . ASP A 1 89 ? 8.318 5.939 -12.371 1.00 90.19 89 ASP A N 1
ATOM 651 C CA . ASP A 1 89 ? 8.958 6.790 -13.381 1.00 90.19 89 ASP A CA 1
ATOM 652 C C . ASP A 1 89 ? 8.301 6.627 -14.759 1.00 90.19 89 ASP A C 1
ATOM 654 O O . ASP A 1 89 ? 7.974 7.620 -15.410 1.00 90.19 89 ASP A O 1
ATOM 658 N N . ASP A 1 90 ? 7.994 5.389 -15.163 1.00 87.75 90 ASP A N 1
ATOM 659 C CA . ASP A 1 90 ? 7.280 5.124 -16.415 1.00 87.75 90 ASP A CA 1
ATOM 660 C C . ASP A 1 90 ? 5.890 5.774 -16.390 1.00 87.75 90 ASP A C 1
ATOM 662 O O . ASP A 1 90 ? 5.512 6.482 -17.323 1.00 87.75 90 ASP A O 1
ATOM 666 N N . LEU A 1 91 ? 5.140 5.607 -15.294 1.00 86.75 91 LEU A N 1
ATOM 667 C CA . LEU A 1 91 ? 3.797 6.180 -15.139 1.00 86.75 91 LEU A CA 1
ATOM 668 C C . LEU A 1 91 ? 3.791 7.716 -15.156 1.00 86.75 91 LEU A C 1
ATOM 670 O O . LEU A 1 91 ? 2.796 8.306 -15.569 1.00 86.75 91 LEU A O 1
ATOM 674 N N . CYS A 1 92 ? 4.878 8.367 -14.732 1.00 87.62 92 CYS A N 1
ATOM 675 C CA . CYS A 1 92 ? 5.033 9.820 -14.823 1.00 87.62 92 CYS A CA 1
ATOM 676 C C . CYS A 1 92 ? 5.198 10.312 -16.267 1.00 87.62 92 CYS A C 1
ATOM 678 O O . CYS A 1 92 ? 4.824 11.444 -16.569 1.00 87.62 92 CYS A O 1
ATOM 680 N N . THR A 1 93 ? 5.772 9.486 -17.147 1.00 83.56 93 THR A N 1
ATOM 681 C CA . THR A 1 93 ? 6.006 9.837 -18.561 1.00 83.56 93 THR A CA 1
ATOM 682 C C . THR A 1 93 ? 4.843 9.454 -19.473 1.00 83.56 93 THR A C 1
ATOM 684 O O . THR A 1 93 ? 4.659 10.050 -20.535 1.00 83.56 93 THR A O 1
ATOM 687 N N . LEU A 1 94 ? 4.040 8.473 -19.063 1.00 72.44 94 LEU A N 1
ATOM 688 C CA . LEU A 1 94 ? 2.877 8.015 -19.807 1.00 72.44 94 LEU A CA 1
ATOM 689 C C . LEU A 1 94 ? 1.704 8.988 -19.614 1.00 72.44 94 LEU A C 1
ATOM 691 O O . LEU A 1 94 ? 1.343 9.349 -18.496 1.00 72.44 94 LEU A O 1
ATOM 695 N N . GLY A 1 95 ? 1.118 9.430 -20.730 1.00 61.12 95 GLY A N 1
ATOM 696 C CA . GLY A 1 95 ? -0.029 10.340 -20.747 1.00 61.12 95 GLY A CA 1
ATOM 697 C C . GLY A 1 95 ? -1.329 9.725 -20.205 1.00 61.12 95 GLY A C 1
ATOM 698 O O . GLY A 1 95 ? -1.353 8.671 -19.575 1.00 61.12 95 GLY A O 1
ATOM 699 N N . HIS A 1 96 ? -2.451 10.398 -20.461 1.00 56.56 96 HIS A N 1
ATOM 700 C CA . HIS A 1 96 ? -3.778 9.990 -19.982 1.00 56.56 96 HIS A CA 1
ATOM 701 C C . HIS A 1 96 ? -4.225 8.629 -20.560 1.00 56.56 96 HIS A C 1
ATOM 703 O O . HIS A 1 96 ? -3.935 8.320 -21.713 1.00 56.56 96 HIS A O 1
ATOM 709 N N . GLY A 1 97 ? -4.990 7.845 -19.786 1.00 58.53 97 GLY A N 1
ATOM 710 C CA . GLY A 1 97 ? -5.559 6.556 -20.226 1.00 58.53 97 GLY A CA 1
ATOM 711 C C . GLY A 1 97 ? -5.043 5.318 -19.482 1.00 58.53 97 GLY A C 1
ATOM 712 O O . GLY A 1 97 ? -5.392 4.193 -19.839 1.00 58.53 97 GLY A O 1
ATOM 713 N N . LEU A 1 98 ? -4.238 5.504 -18.433 1.00 67.31 98 LEU A N 1
ATOM 714 C CA . LEU A 1 98 ? -3.804 4.416 -17.558 1.00 67.31 98 LEU A CA 1
ATOM 715 C C . LEU A 1 98 ? -4.986 3.835 -16.748 1.00 67.31 98 LEU A C 1
ATOM 717 O O . LEU A 1 98 ? -5.932 4.564 -16.430 1.00 67.31 98 LEU A O 1
ATOM 721 N N . PRO A 1 99 ? -4.923 2.560 -16.300 1.00 66.44 99 PRO A N 1
ATOM 722 C CA . PRO A 1 99 ? -5.961 1.958 -15.450 1.00 66.44 99 PRO A CA 1
ATOM 723 C C . PRO A 1 99 ? -6.160 2.679 -14.107 1.00 66.44 99 PRO A C 1
ATOM 725 O O . PRO A 1 99 ? -7.126 2.401 -13.400 1.00 66.44 99 PRO A O 1
ATOM 728 N N . LEU A 1 100 ? -5.265 3.613 -13.765 1.00 79.62 100 LEU A N 1
ATOM 729 C CA . LEU A 1 100 ? -5.331 4.472 -12.583 1.00 79.62 100 LEU A CA 1
ATOM 730 C C . LEU A 1 100 ? -6.680 5.190 -12.452 1.00 79.62 100 LEU A C 1
ATOM 732 O O . LEU A 1 100 ? -7.173 5.343 -11.340 1.00 79.62 100 LEU A O 1
ATOM 736 N N . GLN A 1 101 ? -7.325 5.533 -13.574 1.00 81.56 101 GLN A N 1
ATOM 737 C CA . GLN A 1 101 ? -8.646 6.180 -13.610 1.00 81.56 101 GLN A CA 1
ATOM 738 C C . GLN A 1 101 ? -9.795 5.304 -13.084 1.00 81.56 101 GLN A C 1
ATOM 740 O O . GLN A 1 101 ? -10.934 5.754 -12.998 1.00 81.56 101 GLN A O 1
ATOM 745 N N . ARG A 1 102 ? -9.519 4.044 -12.742 1.00 87.44 102 ARG A N 1
ATOM 746 C CA . ARG A 1 102 ? -10.477 3.100 -12.162 1.00 87.44 102 ARG A CA 1
ATOM 747 C C . ARG A 1 102 ? -10.032 2.602 -10.781 1.00 87.44 102 ARG A C 1
ATOM 749 O O . ARG A 1 102 ? -10.568 1.616 -10.294 1.00 87.44 102 ARG A O 1
ATOM 756 N N . ALA A 1 103 ? -9.005 3.201 -10.182 1.00 91.81 103 ALA A N 1
ATOM 757 C CA . ALA A 1 103 ? -8.511 2.754 -8.887 1.00 91.81 103 ALA A CA 1
ATOM 758 C C . ALA A 1 103 ? -9.571 2.966 -7.800 1.00 91.81 103 ALA A C 1
ATOM 760 O O . ALA A 1 103 ? -9.987 4.099 -7.546 1.00 91.81 103 ALA A O 1
ATOM 761 N N . ASP A 1 104 ? -9.980 1.880 -7.150 1.00 95.00 104 ASP A N 1
ATOM 762 C CA . ASP A 1 104 ? -10.943 1.915 -6.051 1.00 95.00 104 ASP A CA 1
ATOM 763 C C . ASP A 1 104 ? -10.230 2.265 -4.734 1.00 95.00 104 ASP A C 1
ATOM 765 O O . ASP A 1 104 ? -10.732 3.046 -3.925 1.00 95.00 104 ASP A O 1
ATOM 769 N N . VAL A 1 105 ? -9.017 1.730 -4.544 1.00 97.06 105 VAL A N 1
ATOM 770 C CA . VAL A 1 105 ? -8.199 1.926 -3.338 1.00 97.06 105 VAL A CA 1
ATOM 771 C C . VAL A 1 105 ? -6.742 2.201 -3.713 1.00 97.06 105 VAL A C 1
ATOM 773 O O . VAL A 1 105 ? -6.181 1.527 -4.577 1.00 97.06 105 VAL A O 1
ATOM 776 N N . LEU A 1 106 ? -6.115 3.151 -3.020 1.00 97.44 106 LEU A N 1
ATOM 777 C CA . LEU A 1 106 ? -4.676 3.391 -3.000 1.00 97.44 106 LEU A CA 1
ATOM 778 C C . LEU A 1 106 ? -4.133 3.121 -1.588 1.00 97.44 106 LEU A C 1
ATOM 780 O O . LEU A 1 106 ? -4.528 3.774 -0.622 1.00 97.44 106 LEU A O 1
ATOM 784 N N . LEU A 1 107 ? -3.210 2.169 -1.485 1.00 97.94 107 LEU A N 1
ATOM 785 C CA . LEU A 1 107 ? -2.444 1.866 -0.280 1.00 97.94 107 LEU A CA 1
ATOM 786 C C . LEU A 1 107 ? -1.048 2.481 -0.419 1.00 97.94 107 LEU A C 1
ATOM 788 O O . LEU A 1 107 ? -0.277 2.087 -1.290 1.00 97.94 107 LEU A O 1
ATOM 792 N N . GLU A 1 108 ? -0.731 3.453 0.424 1.00 97.56 108 GLU A N 1
ATOM 793 C CA . GLU A 1 108 ? 0.554 4.151 0.468 1.00 97.56 108 GLU A CA 1
ATOM 794 C C . GLU A 1 108 ? 1.417 3.524 1.559 1.00 97.56 108 GLU A C 1
ATOM 796 O O . GLU A 1 108 ? 1.214 3.795 2.742 1.00 97.56 108 GLU A O 1
ATOM 801 N N . ALA A 1 109 ? 2.353 2.653 1.182 1.00 96.31 109 ALA A N 1
ATOM 802 C CA . ALA A 1 109 ? 3.188 1.953 2.149 1.00 96.31 109 ALA A CA 1
ATOM 803 C C . ALA A 1 109 ? 4.326 2.846 2.667 1.00 96.31 109 ALA A C 1
ATOM 805 O O . ALA A 1 109 ? 5.019 3.497 1.884 1.00 96.31 109 ALA A O 1
ATOM 806 N N . PHE A 1 110 ? 4.528 2.850 3.985 1.00 93.69 110 PHE A N 1
ATOM 807 C CA . PHE A 1 110 ? 5.697 3.414 4.674 1.00 93.69 110 PHE A CA 1
ATOM 808 C C . PHE A 1 110 ? 5.990 4.874 4.305 1.00 93.69 110 PHE A C 1
ATOM 810 O O . PHE A 1 110 ? 7.134 5.265 4.084 1.00 93.69 110 PHE A O 1
ATOM 817 N N . GLN A 1 111 ? 4.929 5.683 4.222 1.00 91.62 111 GLN A N 1
ATOM 818 C CA . GLN A 1 111 ? 4.997 7.099 3.846 1.00 91.62 111 GLN A CA 1
ATOM 819 C C . GLN A 1 111 ? 5.622 7.349 2.465 1.00 91.62 111 GLN A C 1
ATOM 821 O O . GLN A 1 111 ? 6.249 8.384 2.240 1.00 91.62 111 GLN A O 1
ATOM 826 N N . VAL A 1 112 ? 5.429 6.422 1.521 1.00 93.44 112 VAL A N 1
ATOM 827 C CA . VAL A 1 112 ? 5.774 6.652 0.117 1.00 93.44 112 VAL A CA 1
ATOM 828 C C . VAL A 1 112 ? 5.139 7.948 -0.390 1.00 93.44 112 VAL A C 1
ATOM 830 O O . VAL A 1 112 ? 3.951 8.209 -0.196 1.00 93.44 112 VAL A O 1
ATOM 833 N N . GLU A 1 113 ? 5.951 8.764 -1.053 1.00 90.88 113 GLU A N 1
ATOM 834 C CA . GLU A 1 113 ? 5.477 9.942 -1.761 1.00 90.88 113 GLU A CA 1
ATOM 835 C C . GLU A 1 113 ? 5.053 9.529 -3.169 1.00 90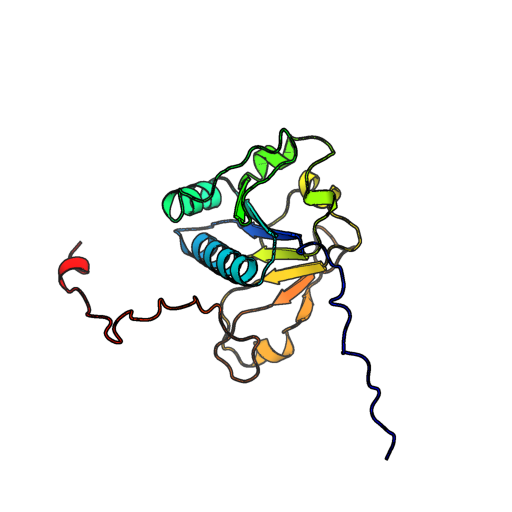.88 113 GLU A C 1
ATOM 837 O O . GLU A 1 113 ? 5.828 8.929 -3.916 1.00 90.88 113 GLU A O 1
ATOM 842 N N . ILE A 1 114 ? 3.810 9.839 -3.527 1.00 94.00 114 ILE A N 1
ATOM 843 C CA . ILE A 1 114 ? 3.285 9.585 -4.866 1.00 94.00 114 ILE A CA 1
ATOM 844 C C . ILE A 1 114 ? 3.618 10.792 -5.735 1.00 94.00 114 ILE A C 1
ATOM 846 O O . ILE A 1 114 ? 3.248 11.900 -5.353 1.00 94.00 114 ILE A O 1
ATOM 850 N N . PRO A 1 115 ? 4.229 10.624 -6.916 1.00 93.56 115 PRO A N 1
ATOM 851 C CA . PRO A 1 115 ? 4.392 11.718 -7.862 1.00 93.56 115 PRO A CA 1
ATOM 852 C C . PRO A 1 115 ? 3.052 12.338 -8.283 1.00 93.56 115 PRO A C 1
ATOM 854 O O . PRO A 1 115 ? 2.096 11.629 -8.611 1.00 93.56 115 PRO A O 1
ATOM 857 N N . GLN A 1 116 ? 3.002 13.670 -8.369 1.00 93.00 116 GLN A N 1
ATOM 858 C CA . GLN A 1 116 ? 1.796 14.423 -8.747 1.00 93.00 116 GLN A CA 1
ATOM 859 C C . GLN A 1 116 ? 1.211 13.971 -10.097 1.00 93.00 116 GLN A C 1
ATOM 861 O O . GLN A 1 116 ? -0.010 13.925 -10.264 1.00 93.00 116 GLN A O 1
ATOM 866 N N . ALA A 1 117 ? 2.074 13.604 -11.052 1.00 90.94 117 ALA A N 1
ATOM 867 C CA . ALA A 1 117 ? 1.678 13.113 -12.372 1.00 90.94 117 ALA A CA 1
ATOM 868 C C . ALA A 1 117 ? 0.854 11.816 -12.304 1.00 90.94 117 ALA A C 1
ATOM 870 O O . ALA A 1 117 ? -0.058 11.627 -13.107 1.00 90.94 117 ALA A O 1
ATOM 871 N N . ILE A 1 118 ? 1.132 10.953 -11.323 1.00 92.25 118 ILE A N 1
ATOM 872 C CA . ILE A 1 118 ? 0.364 9.731 -11.059 1.00 92.25 118 ILE A CA 1
ATOM 873 C C . ILE A 1 118 ? -0.893 10.083 -10.263 1.00 92.25 118 ILE A C 1
ATOM 875 O O . ILE A 1 118 ? -1.999 9.695 -10.639 1.00 92.25 118 ILE A O 1
ATOM 879 N N . PHE A 1 119 ? -0.740 10.863 -9.188 1.00 93.50 119 PHE A N 1
ATOM 880 C CA . PHE A 1 119 ? -1.833 11.197 -8.275 1.00 93.50 119 PHE A CA 1
ATOM 881 C C . PHE A 1 119 ? -3.005 11.902 -8.972 1.00 93.50 119 PHE A C 1
ATOM 883 O O . PHE A 1 119 ? -4.169 11.602 -8.707 1.00 93.50 119 PHE A O 1
ATOM 890 N N . ASN A 1 120 ? -2.709 12.801 -9.913 1.00 91.44 120 ASN A N 1
ATOM 891 C CA . ASN A 1 120 ? -3.718 13.536 -10.676 1.00 91.44 120 ASN A CA 1
ATOM 892 C C . ASN A 1 120 ? -4.583 12.651 -11.583 1.00 91.44 120 ASN A C 1
ATOM 894 O O . ASN A 1 120 ? -5.642 13.092 -12.021 1.00 91.44 120 ASN A O 1
ATOM 898 N N . GLN A 1 121 ? -4.153 11.422 -11.871 1.00 90.38 121 GLN A N 1
ATOM 899 C CA . GLN A 1 121 ? -4.918 10.474 -12.682 1.00 90.38 121 GLN A CA 1
ATOM 900 C C . GLN A 1 121 ? -5.913 9.656 -11.851 1.00 90.38 121 GLN A C 1
ATOM 902 O O . GLN A 1 121 ? -6.763 8.972 -12.422 1.00 90.38 121 GLN A O 1
ATOM 907 N N . LEU A 1 122 ? -5.817 9.713 -10.519 1.00 91.69 122 LEU A N 1
ATOM 908 C CA . LEU A 1 122 ? -6.686 8.961 -9.623 1.00 91.69 122 LEU A CA 1
ATOM 909 C C . LEU A 1 122 ? -8.082 9.598 -9.542 1.00 91.69 122 LEU A C 1
ATOM 911 O O . LEU A 1 122 ? -8.198 10.822 -9.375 1.00 91.69 122 LEU A O 1
ATOM 915 N N . PRO A 1 123 ? -9.152 8.785 -9.564 1.00 92.56 123 PRO A N 1
ATOM 916 C CA . PRO A 1 123 ? -10.503 9.238 -9.275 1.00 92.56 123 PRO A CA 1
ATOM 917 C C . PRO A 1 123 ? -10.606 10.038 -7.976 1.00 92.56 123 PRO A C 1
ATOM 919 O O . PRO A 1 123 ? -9.848 9.872 -7.017 1.00 92.56 123 PRO A O 1
ATOM 922 N N . GLN A 1 124 ? -11.604 10.917 -7.910 1.00 91.62 124 GLN A N 1
ATOM 923 C CA . GLN A 1 124 ? -11.951 11.577 -6.648 1.00 91.62 124 GLN A CA 1
ATOM 924 C C . GLN A 1 124 ? -12.456 10.576 -5.601 1.00 91.62 124 GLN A C 1
ATOM 926 O O . GLN A 1 124 ? -12.223 10.779 -4.418 1.00 91.62 124 GLN A O 1
ATOM 931 N N . ALA A 1 125 ? -13.089 9.488 -6.045 1.00 93.19 125 ALA A N 1
ATOM 932 C CA . ALA A 1 125 ? -13.650 8.454 -5.181 1.00 93.19 125 ALA A CA 1
ATOM 933 C C . ALA A 1 125 ? -12.624 7.422 -4.669 1.00 93.19 125 ALA A C 1
ATOM 935 O O . ALA A 1 125 ? -12.995 6.573 -3.864 1.00 93.19 125 ALA A O 1
ATOM 936 N N . THR A 1 126 ? -11.364 7.461 -5.124 1.00 95.62 126 THR A N 1
ATOM 937 C CA . THR A 1 126 ? -10.335 6.511 -4.675 1.00 95.62 126 THR A CA 1
ATOM 938 C C . THR A 1 126 ? -10.078 6.676 -3.180 1.00 95.62 126 THR A C 1
ATOM 940 O O . THR A 1 126 ? -9.641 7.741 -2.737 1.00 95.62 126 THR A O 1
ATOM 943 N N . LEU A 1 127 ? -10.306 5.612 -2.408 1.00 96.38 127 LEU A N 1
ATOM 944 C CA . LEU A 1 127 ? -9.989 5.585 -0.981 1.00 96.38 127 LEU A CA 1
ATOM 945 C C . LEU A 1 127 ? -8.475 5.512 -0.785 1.00 96.38 127 LEU A C 1
ATOM 947 O O . LEU A 1 127 ? -7.795 4.767 -1.488 1.00 96.38 127 LEU A O 1
ATOM 951 N N . ARG A 1 128 ? -7.949 6.260 0.186 1.00 96.94 128 ARG A N 1
ATOM 952 C CA . ARG A 1 128 ? -6.512 6.318 0.474 1.00 96.94 128 ARG A CA 1
ATOM 953 C C . ARG A 1 128 ? -6.218 5.811 1.877 1.00 96.94 128 ARG A C 1
ATOM 955 O O . ARG A 1 128 ? -6.818 6.293 2.837 1.00 96.94 128 ARG A O 1
ATOM 962 N N . TYR A 1 129 ? -5.247 4.914 1.997 1.00 97.31 129 TYR A N 1
ATOM 963 C CA . TYR A 1 129 ? -4.740 4.447 3.284 1.00 97.31 129 TYR A CA 1
ATOM 964 C C . TYR A 1 129 ? -3.227 4.607 3.349 1.00 97.31 129 TYR A C 1
ATOM 966 O O . TYR A 1 129 ? -2.525 4.204 2.425 1.00 97.31 129 TYR A O 1
ATOM 974 N N . LEU A 1 130 ? -2.733 5.161 4.453 1.00 97.25 130 LEU A N 1
ATOM 975 C CA . LEU A 1 130 ? -1.320 5.121 4.813 1.00 97.25 130 LEU A CA 1
ATOM 976 C C . LEU A 1 130 ? -1.079 3.824 5.582 1.00 97.25 130 LEU A C 1
ATOM 978 O O . LEU A 1 130 ? -1.566 3.687 6.701 1.00 97.25 130 LEU A O 1
ATOM 982 N N . VAL A 1 131 ? -0.354 2.887 4.975 1.00 96.62 131 VAL A N 1
ATOM 983 C CA . VAL A 1 131 ? 0.010 1.616 5.608 1.00 96.62 131 VAL A CA 1
ATOM 984 C C . VAL A 1 131 ? 1.383 1.765 6.249 1.00 96.62 131 VAL A C 1
ATOM 986 O O . VAL A 1 131 ? 2.383 1.904 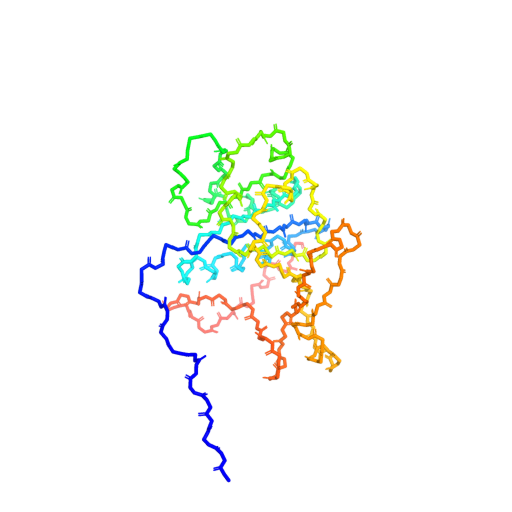5.546 1.00 96.62 131 VAL A O 1
ATOM 989 N N . ASP A 1 132 ? 1.424 1.750 7.573 1.00 95.19 132 ASP A N 1
ATOM 990 C CA . ASP A 1 132 ? 2.642 1.895 8.365 1.00 95.19 132 ASP A CA 1
ATOM 991 C C . ASP A 1 132 ? 3.231 0.535 8.775 1.00 95.19 132 ASP A C 1
ATOM 993 O O . ASP A 1 132 ? 2.706 -0.537 8.447 1.00 95.19 132 ASP A O 1
ATOM 997 N N . TYR A 1 133 ? 4.352 0.577 9.488 1.00 94.88 133 TYR A N 1
ATOM 998 C CA . TYR A 1 133 ? 4.996 -0.604 10.047 1.00 94.88 133 TYR A CA 1
ATOM 999 C C . TYR A 1 133 ? 4.116 -1.323 11.077 1.00 94.88 133 TYR A C 1
ATOM 1001 O O . TYR A 1 133 ? 3.161 -0.775 11.623 1.00 94.88 133 TYR A O 1
ATOM 1009 N N . LEU A 1 134 ? 4.459 -2.588 11.349 1.00 95.75 134 LEU A N 1
ATOM 1010 C CA . LEU A 1 134 ? 3.852 -3.353 12.437 1.00 95.75 134 LEU A CA 1
ATOM 1011 C C . LEU A 1 134 ? 4.044 -2.597 13.757 1.00 95.75 134 LEU A C 1
ATOM 1013 O O . LEU A 1 134 ? 5.183 -2.349 14.149 1.00 95.75 134 LEU A O 1
ATOM 1017 N N . ALA A 1 135 ? 2.947 -2.320 14.454 1.00 94.44 135 ALA A N 1
ATOM 1018 C CA . ALA A 1 135 ? 2.954 -1.572 15.702 1.00 94.44 135 ALA A CA 1
ATOM 1019 C C . ALA A 1 135 ? 2.251 -2.361 16.819 1.00 94.44 135 ALA A C 1
ATOM 1021 O O . ALA A 1 135 ? 1.249 -3.051 16.594 1.00 94.44 135 ALA A O 1
ATOM 1022 N N . LEU A 1 136 ? 2.807 -2.303 18.030 1.00 94.69 136 LEU A N 1
ATOM 1023 C CA . LEU A 1 136 ? 2.317 -3.024 19.220 1.00 94.69 136 LEU A CA 1
ATOM 1024 C C . LEU A 1 136 ? 2.048 -2.095 20.406 1.00 94.69 136 LEU A C 1
ATOM 1026 O O . LEU A 1 136 ? 1.486 -2.519 21.420 1.00 94.69 136 LEU A O 1
ATOM 1030 N N . GLU A 1 137 ? 2.462 -0.843 20.284 1.00 94.62 137 GLU A N 1
ATOM 1031 C CA . GLU A 1 137 ? 2.279 0.199 21.267 1.00 94.62 137 GLU A CA 1
ATOM 1032 C C . GLU A 1 137 ? 0.786 0.461 21.483 1.00 94.62 137 GLU A C 1
ATOM 1034 O O . GLU A 1 137 ? -0.006 0.459 20.544 1.00 94.62 137 GLU A O 1
ATOM 1039 N N . GLU A 1 138 ? 0.389 0.688 22.731 1.00 92.12 138 GLU A N 1
ATOM 1040 C CA . GLU A 1 138 ? -1.022 0.824 23.112 1.00 92.12 138 GLU A CA 1
ATOM 1041 C C . GLU A 1 138 ? -1.726 1.988 22.408 1.00 92.12 138 GLU A C 1
ATOM 1043 O O . GLU A 1 138 ? -2.852 1.828 21.945 1.00 92.12 138 GLU A O 1
ATOM 1048 N N . TRP A 1 139 ? -1.024 3.110 22.222 1.00 92.19 139 TRP A N 1
ATOM 1049 C CA . TRP A 1 139 ? -1.558 4.293 21.541 1.00 92.19 139 TRP A CA 1
ATOM 1050 C C . TRP A 1 139 ? -1.967 4.023 20.086 1.00 92.19 139 TRP A C 1
ATOM 1052 O O . TRP A 1 139 ? -2.747 4.779 19.512 1.00 92.19 139 TRP A O 1
ATOM 1062 N N . THR A 1 140 ? -1.451 2.956 19.468 1.00 92.81 140 THR A N 1
ATOM 1063 C CA . THR A 1 140 ? -1.679 2.682 18.044 1.00 92.81 140 THR A CA 1
ATOM 1064 C C . THR A 1 140 ? -3.122 2.290 17.763 1.00 92.81 140 THR A C 1
ATOM 1066 O O . THR A 1 140 ? -3.624 2.649 16.702 1.00 92.81 140 THR A O 1
ATOM 1069 N N . THR A 1 141 ? -3.809 1.615 18.695 1.00 87.38 141 THR A N 1
ATOM 1070 C CA . THR A 1 141 ? -5.223 1.235 18.539 1.00 87.38 141 THR A CA 1
ATOM 1071 C C . THR A 1 141 ? -6.102 2.474 18.377 1.00 87.38 141 THR A 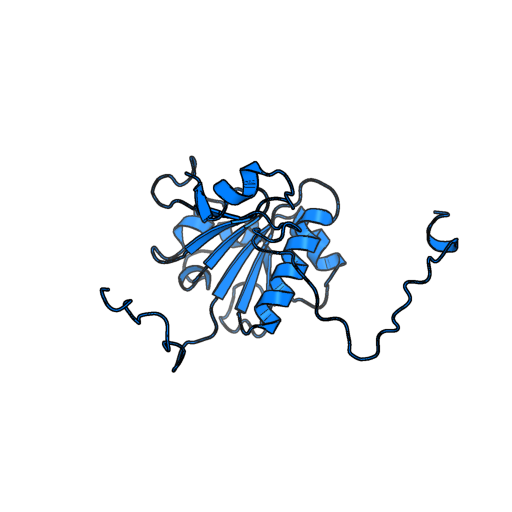C 1
ATOM 1073 O O . THR A 1 141 ? -6.934 2.515 17.473 1.00 87.38 141 THR A O 1
ATOM 1076 N N . ASP A 1 142 ? -5.859 3.506 19.189 1.00 90.69 142 ASP A N 1
ATOM 1077 C CA . ASP A 1 142 ? -6.622 4.759 19.161 1.00 90.69 142 ASP A CA 1
ATOM 1078 C C . ASP A 1 142 ? -6.397 5.551 17.866 1.00 90.69 142 ASP A C 1
ATOM 1080 O O . ASP A 1 142 ? -7.246 6.346 17.468 1.00 90.69 142 ASP A O 1
ATOM 1084 N N . CYS A 1 143 ? -5.266 5.323 17.191 1.00 92.62 143 CYS A N 1
ATOM 1085 C CA . CYS A 1 143 ? -4.922 5.968 15.926 1.00 92.62 143 CYS A CA 1
ATOM 1086 C C . CYS A 1 143 ? -5.391 5.208 14.678 1.00 92.62 143 CYS A C 1
ATOM 1088 O O . CYS A 1 143 ? -5.386 5.787 13.587 1.00 92.62 143 CYS A O 1
ATOM 1090 N N . GLN A 1 144 ? -5.793 3.937 14.795 1.00 93.25 144 GLN A N 1
ATOM 1091 C CA . GLN A 1 144 ? -6.237 3.158 13.637 1.00 93.25 144 GLN A CA 1
ATOM 1092 C C . GLN A 1 144 ? -7.415 3.841 12.945 1.00 93.25 144 GLN A C 1
ATOM 1094 O O . GLN A 1 144 ? -8.368 4.286 13.584 1.00 93.25 144 GLN A O 1
ATOM 1099 N N . TRP A 1 145 ? -7.364 3.891 11.616 1.00 92.75 145 TRP A N 1
ATOM 1100 C CA . TRP A 1 145 ? -8.402 4.470 10.759 1.00 92.75 145 TRP A CA 1
ATOM 1101 C C . TRP A 1 145 ? -8.609 5.977 10.927 1.00 92.75 145 TRP A C 1
ATOM 1103 O O . TRP A 1 145 ? -9.502 6.535 10.287 1.00 92.75 145 TRP A O 1
ATOM 1113 N N . MET A 1 146 ? -7.801 6.664 11.737 1.00 95.62 146 MET A N 1
ATOM 1114 C CA . MET A 1 146 ? -7.860 8.117 11.827 1.00 95.62 146 MET A CA 1
ATOM 1115 C C . MET A 1 146 ? -7.382 8.749 10.522 1.00 95.62 146 MET A C 1
ATOM 1117 O O . MET A 1 146 ? -6.482 8.244 9.845 1.00 95.62 146 MET A O 1
ATOM 1121 N N . ALA A 1 147 ? -7.982 9.887 10.172 1.00 94.88 147 ALA A N 1
ATOM 1122 C CA . ALA A 1 147 ? -7.487 10.697 9.073 1.00 94.88 147 ALA A CA 1
ATOM 1123 C C . ALA A 1 147 ? -6.054 11.153 9.388 1.00 94.88 147 ALA A C 1
ATOM 1125 O O . ALA A 1 147 ? -5.807 11.804 10.400 1.00 94.88 147 ALA A O 1
ATOM 1126 N N . ALA A 1 148 ? -5.131 10.832 8.492 1.00 92.38 148 ALA A N 1
ATOM 1127 C CA . ALA A 1 148 ? -3.772 11.334 8.444 1.00 92.38 148 ALA A CA 1
ATOM 1128 C C . ALA A 1 148 ? -3.710 12.391 7.330 1.00 92.38 148 ALA A C 1
ATOM 1130 O O . ALA A 1 148 ? -3.691 12.032 6.146 1.00 92.38 148 ALA A O 1
ATOM 1131 N N . PRO A 1 149 ? -3.739 13.693 7.670 1.00 91.75 149 PRO A N 1
ATOM 1132 C CA . PRO A 1 149 ? -3.604 14.757 6.688 1.00 91.75 149 PRO A CA 1
ATOM 1133 C C . PRO A 1 149 ? -2.327 14.581 5.872 1.00 91.75 149 PRO A C 1
ATOM 1135 O O . PRO A 1 149 ? -1.274 14.228 6.400 1.00 91.75 149 PRO A O 1
ATOM 1138 N N . ASP A 1 150 ? -2.436 14.838 4.577 1.00 92.31 150 ASP A N 1
ATOM 1139 C CA . ASP A 1 150 ? -1.322 14.746 3.650 1.00 92.31 150 ASP A CA 1
ATOM 1140 C C . ASP A 1 150 ? -0.881 16.164 3.254 1.00 92.31 150 ASP A C 1
ATOM 1142 O O . ASP A 1 150 ? -1.649 16.860 2.583 1.00 92.31 150 ASP A O 1
ATOM 1146 N N . PRO A 1 151 ? 0.319 16.620 3.659 1.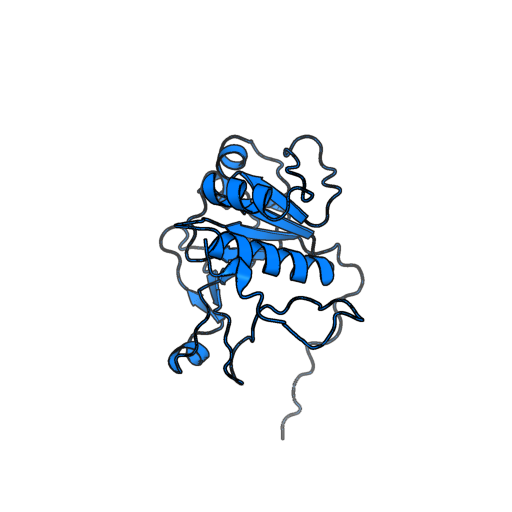00 90.25 151 PRO A N 1
ATOM 1147 C CA . PRO A 1 151 ? 0.815 17.951 3.312 1.00 90.25 151 PRO A CA 1
ATOM 1148 C C . PRO A 1 151 ? 0.985 18.169 1.804 1.00 90.25 151 PRO A C 1
ATOM 1150 O O . PRO A 1 151 ? 0.841 19.297 1.336 1.00 90.25 151 PRO A O 1
ATOM 1153 N N . VAL A 1 152 ? 1.275 17.106 1.047 1.00 92.38 152 VAL A N 1
ATOM 1154 C CA . VAL A 1 152 ? 1.430 17.154 -0.414 1.00 92.38 152 VAL A CA 1
ATOM 1155 C C . VAL A 1 152 ? 0.053 17.212 -1.078 1.00 92.38 152 VAL A C 1
ATOM 1157 O O . VAL A 1 152 ? -0.163 17.963 -2.030 1.00 92.38 152 VAL A O 1
ATOM 1160 N N . TYR A 1 153 ? -0.917 16.478 -0.525 1.00 93.81 153 TYR A N 1
ATOM 1161 C CA . TYR A 1 153 ? -2.272 16.346 -1.066 1.00 93.81 153 TYR A CA 1
ATOM 1162 C C . TYR A 1 153 ? -3.373 16.738 -0.060 1.00 93.81 153 TYR A C 1
ATOM 1164 O O . TYR A 1 153 ? -4.236 15.919 0.275 1.00 93.81 153 TYR A O 1
ATOM 1172 N N . PRO A 1 154 ? -3.447 18.013 0.370 1.00 90.38 154 PRO A N 1
ATOM 1173 C CA . PRO A 1 154 ? -4.265 18.432 1.516 1.00 90.38 154 PRO A CA 1
ATOM 1174 C C . PRO A 1 154 ? -5.778 18.293 1.306 1.00 90.38 154 PRO A C 1
ATOM 1176 O O . PRO A 1 154 ? -6.543 18.277 2.266 1.00 90.38 154 PRO A O 1
ATOM 1179 N N . LYS A 1 155 ? -6.235 18.190 0.052 1.00 91.00 155 LYS A N 1
ATOM 1180 C CA . LYS A 1 155 ? -7.662 18.062 -0.295 1.00 91.00 155 LYS A CA 1
ATOM 1181 C C . LYS A 1 155 ? -8.180 16.620 -0.279 1.00 91.00 155 LYS A C 1
ATOM 1183 O O . LYS A 1 155 ? -9.377 16.417 -0.451 1.00 91.00 155 LYS A O 1
ATOM 1188 N N . LYS A 1 156 ? 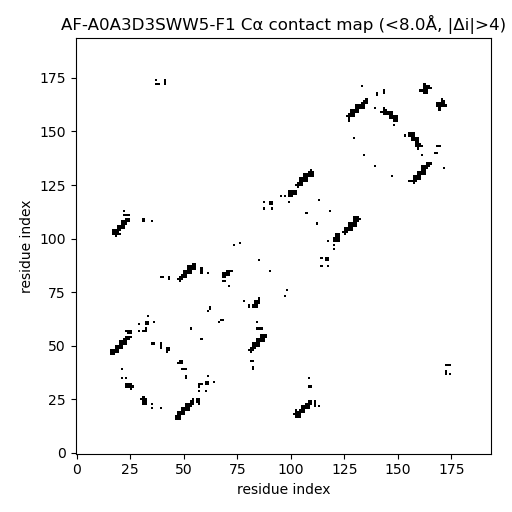-7.302 15.627 -0.122 1.00 89.88 156 LYS A N 1
ATOM 1189 C CA . LYS A 1 156 ? -7.659 14.205 -0.109 1.00 89.88 156 LYS A CA 1
ATOM 1190 C C . LYS A 1 156 ? -6.945 13.541 1.067 1.00 89.88 156 LYS A C 1
ATOM 1192 O O . LYS A 1 156 ? -5.810 13.116 0.883 1.00 89.88 156 LYS A O 1
ATOM 1197 N N . PRO A 1 157 ? -7.536 13.461 2.268 1.00 91.69 157 PRO A N 1
ATOM 1198 C CA . PRO A 1 157 ? -6.880 12.779 3.377 1.00 91.69 157 PRO A CA 1
ATOM 1199 C C . PRO A 1 157 ? -6.677 11.295 3.055 1.00 91.69 157 PRO A C 1
ATOM 1201 O O . PRO A 1 157 ? -7.382 10.714 2.226 1.00 91.69 157 PRO A O 1
ATOM 1204 N N . ARG A 1 158 ? -5.715 10.687 3.739 1.00 95.19 158 ARG A N 1
ATOM 1205 C CA . ARG A 1 158 ? -5.534 9.236 3.810 1.00 95.19 158 ARG A CA 1
ATOM 1206 C C . ARG A 1 158 ? -5.861 8.770 5.224 1.00 95.19 158 ARG A C 1
ATOM 1208 O O . ARG A 1 158 ? -5.820 9.576 6.147 1.00 95.19 158 ARG A O 1
ATOM 1215 N N . TYR A 1 159 ? -6.201 7.503 5.403 1.00 96.75 159 TYR A N 1
ATOM 1216 C CA . TYR A 1 159 ? -6.485 6.931 6.720 1.00 96.75 159 TYR A CA 1
ATOM 1217 C C . TYR A 1 159 ? -5.309 6.083 7.190 1.00 96.75 159 TYR A C 1
ATOM 1219 O O . TYR A 1 159 ? -4.794 5.272 6.420 1.00 96.75 159 TYR A O 1
ATOM 1227 N N . TRP A 1 160 ? -4.853 6.294 8.421 1.00 97.25 160 TRP A N 1
ATOM 1228 C CA . TRP A 1 160 ? -3.699 5.577 8.956 1.00 97.25 160 TRP A CA 1
ATOM 1229 C C . TRP A 1 160 ? -4.068 4.140 9.336 1.00 97.25 160 TRP A C 1
ATOM 1231 O O . TRP A 1 160 ? -5.117 3.891 9.928 1.00 97.25 160 TRP A O 1
ATOM 1241 N N . LEU A 1 161 ? -3.208 3.197 8.964 1.00 95.88 161 LEU A N 1
ATOM 1242 C CA . LEU A 1 161 ? -3.345 1.774 9.231 1.00 95.88 161 LEU A CA 1
ATOM 1243 C C . LEU A 1 161 ? -1.970 1.195 9.561 1.00 95.88 161 LEU A C 1
ATOM 1245 O O . LEU A 1 161 ? -1.091 1.185 8.705 1.00 95.88 161 LEU A O 1
ATOM 1249 N N . ALA A 1 162 ? -1.811 0.619 10.746 1.00 95.75 162 ALA A N 1
ATOM 1250 C CA . ALA A 1 162 ? -0.627 -0.165 11.096 1.00 95.75 162 ALA A CA 1
ATOM 1251 C C . ALA A 1 162 ? -1.030 -1.600 11.438 1.00 95.75 162 ALA A C 1
ATOM 1253 O O . ALA A 1 162 ? -1.849 -1.780 12.342 1.00 95.75 162 ALA A O 1
ATOM 1254 N N . PRO A 1 163 ? -0.476 -2.636 10.780 1.00 95.62 163 PRO A N 1
ATOM 1255 C CA . PRO A 1 163 ? -0.661 -4.015 11.218 1.00 95.62 163 PRO A CA 1
ATOM 1256 C C . PRO A 1 163 ? -0.321 -4.170 12.706 1.00 95.62 163 PRO A C 1
ATOM 1258 O O . PRO A 1 163 ? 0.579 -3.501 13.212 1.00 95.62 163 PRO A O 1
ATOM 1261 N N . SER A 1 164 ? -0.992 -5.081 13.409 1.00 95.12 164 SER A N 1
ATOM 1262 C CA . SER A 1 164 ?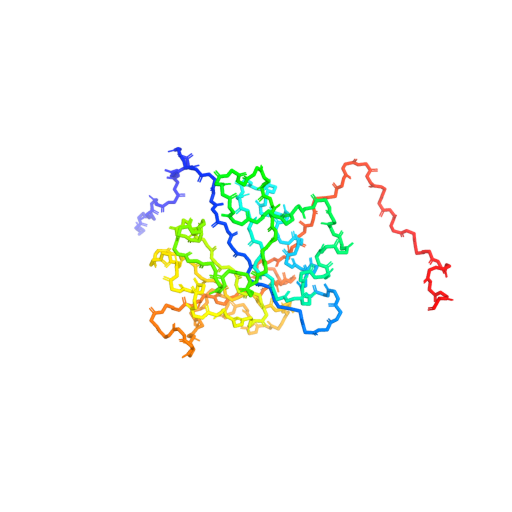 -0.746 -5.301 14.836 1.00 95.12 164 SER A CA 1
ATOM 1263 C C . SER A 1 164 ? -1.005 -6.742 15.270 1.00 95.12 164 SER A C 1
ATOM 1265 O O . SER A 1 164 ? -1.891 -7.415 14.745 1.00 95.12 164 SER A O 1
ATOM 1267 N N . LEU A 1 165 ? -0.236 -7.211 16.259 1.00 94.19 165 LEU A N 1
ATOM 1268 C CA . LEU A 1 165 ? -0.490 -8.478 16.962 1.00 94.19 165 LEU A CA 1
ATOM 1269 C C . LEU A 1 165 ? -1.418 -8.305 18.170 1.00 94.19 165 LEU A C 1
ATOM 1271 O O . LEU A 1 165 ? -1.750 -9.293 18.827 1.00 94.19 165 LEU A O 1
ATOM 1275 N N . ARG A 1 166 ? -1.810 -7.071 18.498 1.00 92.12 166 ARG A N 1
ATOM 1276 C CA . ARG A 1 166 ? -2.751 -6.824 19.585 1.00 92.12 166 ARG A CA 1
ATOM 1277 C C . ARG A 1 166 ? -4.144 -7.336 19.212 1.00 92.12 166 ARG A C 1
ATOM 1279 O O . ARG A 1 166 ? -4.520 -7.339 18.042 1.00 92.12 166 ARG A O 1
ATOM 1286 N N . GLN A 1 167 ? -4.915 -7.756 20.214 1.00 90.38 167 GLN A N 1
ATOM 1287 C CA . GLN A 1 167 ? -6.259 -8.316 20.011 1.00 90.38 167 GLN A CA 1
ATOM 1288 C C . GLN A 1 167 ? -7.270 -7.285 19.487 1.00 90.38 167 GLN A C 1
ATOM 1290 O O . GLN A 1 167 ? -8.202 -7.647 18.779 1.00 90.38 167 GLN A O 1
ATOM 1295 N N . ASP A 1 168 ? -7.072 -6.019 19.845 1.00 89.06 168 ASP A N 1
ATOM 1296 C CA . ASP A 1 168 ? -7.860 -4.847 19.456 1.00 89.06 168 ASP A CA 1
ATOM 1297 C C . ASP A 1 168 ? -7.354 -4.182 18.160 1.00 89.06 168 ASP A C 1
ATOM 1299 O O . ASP A 1 168 ? -7.957 -3.225 17.680 1.00 89.06 168 ASP A O 1
ATOM 1303 N N . GLY A 1 169 ? -6.254 -4.677 17.585 1.00 90.00 169 GLY A N 1
ATOM 1304 C CA . GLY A 1 169 ? -5.649 -4.127 16.377 1.00 90.00 169 GLY A CA 1
ATOM 1305 C C . GLY A 1 169 ? -6.213 -4.710 15.072 1.00 90.00 169 GLY A C 1
ATOM 1306 O O . GLY A 1 169 ? -6.980 -5.672 15.074 1.00 90.00 169 GLY A O 1
ATOM 13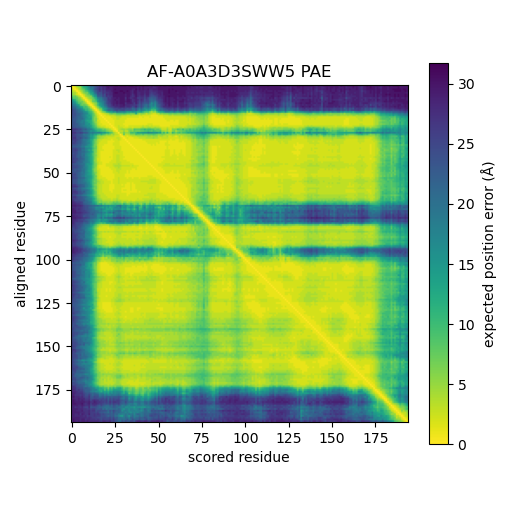07 N N . PRO A 1 170 ? -5.779 -4.189 13.912 1.00 90.56 170 PRO A N 1
ATOM 1308 C CA . PRO A 1 170 ? -6.260 -4.619 12.593 1.00 90.56 170 PRO A CA 1
ATOM 1309 C C . PRO A 1 170 ? -5.718 -5.991 12.146 1.00 90.56 170 PRO A C 1
ATOM 1311 O O . PRO A 1 170 ? -6.001 -6.444 11.036 1.00 90.56 170 PRO A O 1
ATOM 1314 N N . GLY A 1 171 ? -4.932 -6.661 12.993 1.00 92.50 171 GLY A N 1
ATOM 1315 C CA . GLY A 1 171 ? -4.309 -7.946 12.703 1.00 92.50 171 GLY A CA 1
ATOM 1316 C C . GLY A 1 171 ? -3.041 -7.839 11.854 1.00 92.50 171 GLY A C 1
ATOM 1317 O O . GLY A 1 171 ? -2.474 -6.766 11.645 1.00 92.50 171 GLY A O 1
ATOM 1318 N N . VAL A 1 172 ? -2.572 -8.990 11.366 1.00 93.81 172 VAL A N 1
ATOM 1319 C CA . VAL A 1 172 ? -1.329 -9.117 10.591 1.00 93.81 172 VAL A CA 1
ATOM 1320 C C . VAL A 1 172 ? -1.560 -9.760 9.230 1.00 93.81 172 VAL A C 1
ATOM 1322 O O . VAL A 1 172 ? -2.483 -10.551 9.036 1.00 93.81 172 VAL A O 1
ATOM 1325 N N . ILE A 1 173 ? -0.670 -9.463 8.280 1.00 90.62 173 ILE A N 1
ATOM 1326 C CA . ILE A 1 173 ? -0.685 -10.078 6.951 1.00 90.62 173 ILE A CA 1
ATOM 1327 C C . ILE A 1 173 ? -0.242 -11.540 7.078 1.00 90.62 173 ILE A C 1
ATOM 1329 O O . ILE A 1 173 ? 0.947 -11.848 7.202 1.00 90.62 173 ILE A O 1
ATOM 1333 N N . GLN A 1 174 ? -1.205 -12.454 7.011 1.00 82.94 174 GLN A N 1
ATOM 1334 C CA . GLN A 1 174 ? -0.952 -13.892 7.035 1.00 82.94 174 GLN A CA 1
ATOM 1335 C C . GLN A 1 174 ? -1.089 -14.481 5.632 1.00 82.94 174 GLN A C 1
ATOM 1337 O O . GLN A 1 174 ? -2.114 -14.324 4.966 1.00 82.94 174 GLN A O 1
ATOM 1342 N N . GLY A 1 175 ? -0.037 -15.166 5.182 1.00 71.69 175 GLY A N 1
ATOM 1343 C CA . GLY A 1 175 ? -0.096 -15.967 3.964 1.00 71.69 175 GLY A CA 1
ATOM 1344 C C . GLY A 1 175 ? -0.948 -17.218 4.173 1.00 71.69 175 GLY A C 1
ATOM 1345 O O . GLY A 1 175 ? -1.003 -17.766 5.273 1.00 71.69 175 GLY A O 1
ATOM 1346 N N . GLN A 1 176 ? -1.581 -17.696 3.104 1.00 66.12 176 GLN A N 1
ATOM 1347 C CA . GLN A 1 176 ? -2.175 -19.030 3.084 1.00 66.12 176 GLN A CA 1
ATOM 1348 C C . GLN A 1 176 ? -1.039 -20.053 3.120 1.00 66.12 176 GLN A C 1
ATOM 1350 O O . GLN A 1 176 ? -0.170 -20.071 2.247 1.00 66.12 176 GLN A O 1
ATOM 1355 N N . ARG A 1 177 ? -1.016 -20.889 4.154 1.00 61.59 177 ARG A N 1
ATOM 1356 C CA . ARG A 1 177 ? -0.056 -21.984 4.234 1.00 61.59 177 ARG A CA 1
ATOM 1357 C C . ARG A 1 177 ? -0.550 -23.122 3.334 1.00 61.59 177 ARG A C 1
ATOM 1359 O O . ARG A 1 177 ? -1.723 -23.473 3.443 1.00 61.59 177 ARG A O 1
ATOM 1366 N N . PRO A 1 178 ? 0.296 -23.713 2.470 1.00 58.19 178 PRO A N 1
ATOM 1367 C CA . PRO A 1 178 ? -0.121 -24.845 1.652 1.00 58.19 178 PRO A CA 1
ATOM 1368 C C . PRO A 1 178 ? -0.673 -25.968 2.533 1.00 58.19 178 PRO A C 1
ATOM 1370 O O . PRO A 1 178 ? -0.047 -26.337 3.535 1.00 58.19 178 PRO A O 1
ATOM 1373 N N . ALA A 1 179 ? -1.831 -26.517 2.161 1.00 53.88 179 ALA A N 1
ATOM 1374 C CA . ALA A 1 179 ? -2.359 -27.714 2.800 1.00 53.88 179 ALA A CA 1
ATOM 1375 C C . ALA A 1 179 ? -1.318 -28.841 2.659 1.00 53.88 179 ALA A C 1
ATOM 1377 O O . ALA A 1 179 ? -0.899 -29.165 1.551 1.00 53.88 179 ALA A O 1
ATOM 1378 N N . GLY A 1 180 ? -0.842 -29.386 3.784 1.00 57.66 180 GLY A N 1
ATOM 1379 C CA . GLY A 1 180 ? 0.196 -30.426 3.808 1.00 57.66 180 GLY A CA 1
ATOM 1380 C C . GLY A 1 180 ? 1.638 -29.939 4.008 1.00 57.66 180 GLY A C 1
ATOM 1381 O O . GLY A 1 180 ? 2.535 -30.768 4.142 1.00 57.66 180 GLY A O 1
ATOM 1382 N N . GLY A 1 181 ? 1.896 -28.628 4.107 1.00 54.34 181 GLY A N 1
ATOM 1383 C CA . GLY A 1 181 ? 3.192 -28.143 4.592 1.00 54.34 181 GLY A CA 1
ATOM 1384 C C . GLY A 1 181 ? 3.393 -28.595 6.041 1.00 54.34 181 GLY A C 1
ATOM 1385 O O . GLY A 1 181 ? 2.556 -28.284 6.888 1.00 54.34 181 GLY A O 1
ATOM 1386 N N . GLY A 1 182 ? 4.450 -29.355 6.337 1.00 56.06 182 GLY A N 1
ATOM 1387 C CA . GLY A 1 182 ? 4.716 -29.905 7.675 1.00 56.06 182 GLY A CA 1
ATOM 1388 C C . GLY A 1 182 ? 4.791 -28.832 8.771 1.00 56.06 182 GLY A C 1
ATOM 1389 O O . GLY A 1 182 ? 5.196 -27.697 8.527 1.00 56.06 182 GLY A O 1
ATOM 1390 N N . THR A 1 183 ? 4.356 -29.147 9.996 1.00 52.47 183 THR A N 1
ATOM 1391 C CA . THR A 1 183 ? 4.323 -28.226 11.163 1.00 52.47 183 THR A CA 1
ATOM 1392 C C . THR A 1 183 ? 5.703 -27.756 11.628 1.00 52.47 183 THR A C 1
ATOM 1394 O O . THR A 1 183 ? 5.793 -26.759 12.337 1.00 52.47 183 THR A O 1
ATOM 1397 N N . GLY A 1 184 ? 6.776 -28.422 11.201 1.00 55.38 184 GLY A N 1
ATOM 1398 C CA . GLY A 1 184 ? 8.137 -28.107 11.612 1.00 55.38 184 GLY A CA 1
ATOM 1399 C C . GLY A 1 184 ? 8.841 -27.135 10.672 1.00 55.38 184 GLY A C 1
ATOM 1400 O O . GLY A 1 184 ? 9.208 -27.499 9.558 1.00 55.38 184 GLY A O 1
ATOM 1401 N N . PHE A 1 185 ? 9.136 -25.931 11.158 1.00 62.56 185 PHE A N 1
ATOM 1402 C CA . PHE A 1 185 ? 10.344 -25.236 10.722 1.00 62.56 185 PHE A CA 1
ATOM 1403 C C . PHE A 1 185 ? 11.539 -25.995 11.314 1.00 62.56 185 PHE A C 1
ATOM 1405 O O . PHE A 1 185 ? 11.724 -26.003 12.530 1.00 62.56 185 PHE A O 1
ATOM 1412 N N . GLN A 1 186 ? 12.335 -26.668 10.484 1.00 65.81 186 GLN A N 1
ATOM 1413 C CA . GLN A 1 186 ? 13.637 -27.168 10.918 1.00 65.81 186 GLN A CA 1
ATOM 1414 C C . GLN A 1 186 ? 14.674 -26.083 10.647 1.00 65.81 186 GLN A C 1
ATOM 1416 O O . GLN A 1 186 ? 14.938 -25.737 9.496 1.00 65.81 186 GLN A O 1
ATOM 1421 N N . ALA A 1 187 ? 15.258 -25.536 11.713 1.00 65.19 187 ALA A N 1
ATOM 1422 C CA . ALA A 1 187 ? 16.349 -24.583 11.594 1.00 65.19 187 ALA A CA 1
ATOM 1423 C C . ALA A 1 187 ? 17.523 -25.243 10.853 1.00 65.19 187 ALA A C 1
ATOM 1425 O O . ALA A 1 187 ? 18.215 -26.108 11.397 1.00 65.19 187 ALA A O 1
ATOM 1426 N N . ASN A 1 188 ? 17.761 -24.835 9.607 1.00 66.62 188 ASN A N 1
ATOM 1427 C CA . ASN A 1 188 ? 18.912 -25.300 8.851 1.00 66.62 188 ASN A CA 1
ATOM 1428 C C . ASN A 1 188 ? 20.170 -24.575 9.352 1.00 66.62 188 ASN A C 1
ATOM 1430 O O . ASN A 1 188 ? 20.501 -23.483 8.892 1.00 66.62 188 ASN A O 1
ATOM 1434 N N . ARG A 1 189 ? 20.896 -25.196 10.290 1.00 66.56 189 ARG A N 1
ATOM 1435 C CA . ARG A 1 189 ? 22.150 -24.649 10.842 1.00 66.56 189 ARG A CA 1
ATOM 1436 C C . ARG A 1 189 ? 23.234 -24.393 9.786 1.00 66.56 189 ARG A C 1
ATOM 1438 O O . ARG A 1 189 ? 24.154 -23.632 10.067 1.00 66.56 189 ARG A O 1
ATOM 1445 N N . GLN A 1 190 ? 23.148 -24.988 8.593 1.00 68.62 190 GLN A N 1
ATOM 1446 C CA . GLN A 1 190 ? 24.085 -24.697 7.502 1.00 68.62 190 GLN A CA 1
ATOM 1447 C C . GLN A 1 190 ? 23.805 -23.339 6.839 1.00 68.62 190 GLN A C 1
ATOM 1449 O O . GLN A 1 190 ? 24.734 -22.721 6.328 1.00 68.62 190 GLN A O 1
ATOM 1454 N N . ALA A 1 191 ? 22.565 -22.838 6.892 1.00 60.44 191 ALA A N 1
ATOM 1455 C CA . ALA A 1 191 ? 22.197 -21.534 6.336 1.00 60.44 191 ALA A CA 1
ATOM 1456 C C . ALA A 1 191 ? 22.701 -20.347 7.182 1.00 60.44 191 ALA A C 1
ATOM 1458 O O . ALA A 1 191 ? 22.825 -19.246 6.664 1.00 60.44 191 ALA A O 1
ATOM 1459 N N . LEU A 1 192 ? 23.034 -20.576 8.460 1.00 51.53 192 LEU A N 1
ATOM 1460 C CA . LEU A 1 192 ? 23.536 -19.563 9.404 1.00 51.53 192 LEU A CA 1
ATOM 1461 C C . LEU A 1 192 ? 25.065 -19.361 9.353 1.00 51.53 192 LEU A C 1
ATOM 1463 O O . LEU A 1 192 ? 25.610 -18.639 10.180 1.00 51.53 192 LEU A O 1
ATOM 1467 N N . ARG A 1 193 ? 25.775 -20.045 8.445 1.00 52.00 193 ARG A N 1
ATOM 1468 C CA . ARG A 1 193 ? 27.250 -20.033 8.349 1.00 52.00 193 ARG A CA 1
ATOM 1469 C C . ARG A 1 193 ? 27.789 -19.277 7.127 1.00 52.00 193 ARG A C 1
ATOM 1471 O O . ARG A 1 193 ? 28.907 -19.560 6.702 1.00 52.00 193 ARG A O 1
ATOM 1478 N N . ARG A 1 194 ? 26.999 -18.385 6.532 1.00 46.59 194 ARG A N 1
ATOM 1479 C CA . ARG A 1 194 ? 27.452 -17.512 5.442 1.00 46.59 194 ARG A CA 1
ATOM 1480 C C . ARG A 1 194 ? 27.629 -16.095 5.944 1.00 46.59 194 ARG A C 1
ATOM 1482 O O . ARG A 1 194 ? 26.734 -15.654 6.694 1.00 46.59 194 ARG A O 1
#

Sequence (194 aa):
MGPASPAHQDMHQGLKAPLVLIACRSVDFFGDAAVCLRLAQGLVARGAQVRILADPRALAHLQSMAPACAWEPPQGFVATSALAYWAMDDLCTLGHGLPLQRADVLLEAFQVEIPQAIFNQLPQATLRYLVDYLALEEWTTDCQWMAAPDPVYPKKPRYWLAPSLRQDGPGVIQGQRPAGGGTGFQANRQALRR

Mean predicted aligned error: 9.47 Å

pLDDT: mean 81.49, std 18.22, range [34.44, 97.94]

Radius of gyration: 18.78 Å; Cα contacts (8 Å, |Δi|>4): 303; chains: 1; bounding box: 62×49×49 Å

Solvent-accessible surface area (backbone atoms only — not comparable to full-atom values): 11668 Å² total; per-residue (Å²): 137,81,83,81,85,90,84,88,77,87,82,82,83,82,74,74,62,51,32,35,36,35,37,38,51,38,90,68,78,55,59,55,34,50,52,52,49,53,50,42,53,55,41,36,77,71,55,28,34,32,37,36,37,14,39,78,61,18,41,55,45,39,45,70,78,42,61,84,49,45,72,64,73,90,74,73,97,66,80,83,59,47,51,34,45,40,52,47,71,59,48,55,72,50,72,92,84,55,76,49,60,61,31,48,32,39,37,28,31,72,78,44,82,75,55,65,66,50,57,73,45,43,42,90,80,36,44,40,32,37,35,47,66,78,47,76,60,77,72,53,54,81,45,49,67,36,77,41,80,31,91,91,43,72,92,56,59,24,25,31,40,44,34,14,87,47,91,84,38,83,31,68,95,70,76,88,74,63,90,82,64,72,92,68,84,73,84,60,72,76,73,76,73,118

Secondary structure (DSSP, 8-state):
-PPPP---S---SS----EEEEEE--SSSSHHHHHHHHHHHHHHTTT-EEEEEE-HHHHHHHHHH-TTS----SSSS----SEEEEEHHHHHHS-S--GGGG-SEEEEETTPPPPHHHHTTS-TT-EEEEE------THHHHHTT-EE--SSSTTS-EEEE---SSTTS----PPPPPTT--S-----TTGGG-

Foldseek 3Di:
DDDDDDDDDDPPPPDDAAEEEEEFEDPDDLVRLVQSVLVLVVSVVVRHQYEYAYEPVSVVSNCVVCVVADADQQPDPDPPDSYHYDYLVSLLVDDADGCQLRHQEYEYEAPDDRDPSSVVSHDPNYAAADEYEEDADPVVLVQFQDWDADPVCRPHTHGYAYAYPDPSHPHDSDDDDPDPPDPDDDPPPVVVPD

=== Feature glossary ===
Key to the feature types in this record:

Secondary structure (8-state, DSSP). Secondary structure is the local, repeating backbone conformation. DSSP classifies it into eight states by reading the hydrogen-bond network: three helix types (H, G, I), two β types (E, B), two non-regular types (T, S), and unstructured coil (-).

Backbone torsions (φ/ψ). Backbone dihedral angles. Every residue except chain termini has a φ (preceding-C → N → Cα → C) and a ψ (N → Cα → C → next-N). They are reported in degrees following the IUPAC sign convention. Secondary structure is essentially a statement about which (φ, ψ) basin each residue occupies.

Predicted aligned error. Predicted Aligned Error (PAE) is an AlphaFold confidence matrix: entry (i, j) is the expected error in the position of residue j, in ångströms, when the prediction is superimposed on the true structure at residue i. Low PAE within a block of residues means that block is internally rigid and well-predicted; high PAE between two blocks means their relative placement is uncertain even if each block individually is confident.

B-factor. B-factor (Debye–Waller factor) reflects atomic displacement in the crystal lattice. It is an experimental observable (units Å²), not a prediction; low values mean the atom is pinned down, high values mean it moves or is heterogeneous across the crystal.

Secondary structure (3-state, P-SEA). Three-state secondary structure (P-SEA) collapses the eight DSSP classes into helix (a), strand (b), and coil (c). P-SEA assigns these from Cα geometry alone — distances and angles — without requiring backbone oxygens, so it works on any Cα trace.

Sequence. Primary structure: the covalent order of the twenty standard amino acids along the backbone. Two proteins with the same sequence will (almost always) fold to the same structure; two with 30% identity often share a fold but not the details.

pLDDT. pLDDT is the predicted lDDT-Cα score: AlphaFold's confidence that the local environment of each residue (all inter-atomic distances within 15 Å) is correctly placed. It is a per-residue number between 0 and 100, with higher meaning more reliable.

InterPro / GO / CATH / organism. Functional annotations link the protein to curated databases. InterPro entries identify conserved domains and families by matching the sequence against member-database signatures (Pfam, PROSITE, CDD, …). Gene Ontology (GO) terms describe molecular function, biological process, and cellular component in a controlled vocabulary. CATH places the structure in a hierarchical fold classification (Class/Architecture/Topology/Homologous-superfamily). The organism is the source species.

Contact-map, Ramachandran, and PAE plots. Three diagnostic plots accompany the record. The Cα contact map visualizes the tertiary structure as a 2D adjacency matrix (8 Å cutoff, sequence-local contacts suppressed). The Ramachandran plot shows the distribution of backbone (φ, ψ) torsions, with points in the α and β basins reflecting secondary structure content. The PAE plot shows AlphaFold's inter-residue confidence as a color matrix.

mmCIF coordinates. The mmCIF table is the protein's shape written out atom by atom. For each backbone N, Cα, C, and carbonyl O, it records an (x, y, z) coordinate triple in Å plus the residue type, chain letter, and residue number.

Radius of gyration, Cα contacts, bounding box. Three whole-structure scalars: the radius of gyration (RMS distance of Cα from centroid, in Å), the count of Cα–Cα contacts (pairs closer than 8 Å and separated by more than four residues in sequence — i.e. tertiary, not local, contacts), and the bounding-box dimensions. Together they distinguish compact globular folds from extended fibres or disordered chains.

Foldseek 3Di. The Foldseek 3Di string encodes local tertiary geometry as a 20-letter alphabet — one character per residue — derived from the relative positions of nearby Cα atoms. Unlike the amino-acid sequence, 3Di is a direct function of the 3D structure, so two proteins with the same fold have similar 3Di strings even at low sequence identity.

Rendered structure images. Six rendered views show the 3D structure from the faces of a cube — i.e. along ±x, ±y, ±z. Rendering representation is drawn randomly per protein from cartoon (secondary-structure ribbons), sticks (backbone bonds), or molecular surface; coloring is either N→C rainbow (blue at the N-terminus through red at the C-terminus) or one color per chain.

Nearest PDB structures. The Foldseek neighbor list gives the closest experimentally determined structures in the PDB, ranked by structural alignment. TM-score near 1 means near-identical fold; near 0.3 means only rough topology match. This is how one finds what a novel AlphaFold prediction most resembles in the solved-structure universe.

Solvent-accessible surface area. SASA measures how much of the protein is reachable by solvent. It is computed by rolling a water-sized probe over the atomic surface and summing the exposed area (Å²). Per-residue SASA distinguishes core (buried, low SASA) from surface (exposed, high SASA) residues; total SASA is a whole-molecule size measure.